Protein AF-A0A1H2S5V6-F1 (afdb_monomer)

Foldseek 3Di:
DLVQLLVCLVVLPLPSLLVVLVPDDPVRLVVVLVVLLVDAPVRSDPQDPDPDPQDPRSVLSSLSSNLSSDQAPVSSVSSCVVRVAPVVDPRGSVLVCLEPRNVVSLVVQCPDPSNVNVLVCVAVCCVVQVLSGALVNVVVCCVVVSYPDDLQSNQCRCPVPDVVPHDLVVVVVVCVVPVCCCVRHLVCNVVHPPDVPVPPVSSVVVVVVSVVVVD

Organism: NCBI:txid45242

Structure (mmCIF, N/CA/C/O backbone):
data_AF-A0A1H2S5V6-F1
#
_entry.id   AF-A0A1H2S5V6-F1
#
loop_
_atom_site.group_PDB
_atom_site.id
_atom_site.type_symbol
_atom_site.label_atom_id
_atom_site.label_alt_id
_atom_site.label_comp_id
_atom_site.label_asym_id
_atom_site.label_entity_id
_atom_site.label_seq_id
_atom_site.pdbx_PDB_ins_code
_atom_site.Cartn_x
_atom_site.Cartn_y
_atom_site.Cartn_z
_atom_site.occupancy
_atom_site.B_iso_or_equiv
_atom_site.auth_seq_id
_atom_site.auth_comp_id
_atom_site.auth_asym_id
_atom_site.auth_atom_id
_atom_site.pdbx_PDB_model_num
ATOM 1 N N . MET A 1 1 ? -13.817 -5.543 20.990 1.00 81.50 1 MET A N 1
ATOM 2 C CA . MET A 1 1 ? -13.370 -4.922 19.722 1.00 81.50 1 MET A CA 1
ATOM 3 C C . MET A 1 1 ? -12.116 -4.073 19.886 1.00 81.50 1 MET A C 1
ATOM 5 O O . MET A 1 1 ? -11.103 -4.465 19.331 1.00 81.50 1 MET A O 1
ATOM 9 N N . LYS A 1 2 ? -12.118 -3.001 20.697 1.00 84.31 2 LYS A N 1
ATOM 10 C CA . LYS A 1 2 ? -10.919 -2.163 20.933 1.00 84.31 2 LYS A CA 1
ATOM 11 C C . LYS A 1 2 ? -9.668 -2.962 21.337 1.00 84.31 2 LYS A C 1
ATOM 13 O O . LYS A 1 2 ? -8.643 -2.846 20.684 1.00 84.31 2 LYS A O 1
ATOM 18 N N . GLU A 1 3 ? -9.766 -3.803 22.368 1.00 87.31 3 GLU A N 1
ATOM 19 C CA . GLU A 1 3 ? -8.622 -4.604 22.846 1.00 87.31 3 GLU A CA 1
ATOM 20 C C . GLU A 1 3 ? -8.133 -5.629 21.810 1.00 87.31 3 GLU A C 1
ATOM 22 O O . GLU A 1 3 ? -6.934 -5.852 21.690 1.00 87.31 3 GLU A O 1
ATOM 27 N N . LEU A 1 4 ? -9.044 -6.204 21.013 1.00 91.12 4 LEU A N 1
ATOM 28 C CA . LEU A 1 4 ? -8.684 -7.126 19.927 1.00 91.12 4 LEU A CA 1
ATOM 29 C C . LEU A 1 4 ? -7.895 -6.397 18.836 1.00 91.12 4 LEU A C 1
ATOM 31 O O . LEU A 1 4 ? -6.836 -6.865 18.433 1.00 91.12 4 LEU A O 1
ATOM 35 N N . LEU A 1 5 ? -8.365 -5.214 18.424 1.00 91.88 5 LEU A N 1
ATOM 36 C CA . LEU A 1 5 ? -7.670 -4.394 17.435 1.00 91.88 5 LEU A CA 1
ATOM 37 C C . LEU A 1 5 ? -6.286 -3.958 17.939 1.00 91.88 5 LEU A C 1
ATOM 39 O O . LEU A 1 5 ? -5.307 -4.078 17.211 1.00 91.88 5 LEU A O 1
ATOM 43 N N . LEU A 1 6 ? -6.179 -3.508 19.195 1.00 88.62 6 LEU A N 1
ATOM 44 C CA . LEU A 1 6 ? -4.891 -3.136 19.795 1.00 88.62 6 LEU A CA 1
ATOM 45 C C . LEU A 1 6 ? -3.940 -4.333 19.914 1.00 88.62 6 LEU A C 1
ATOM 47 O O . LEU A 1 6 ? -2.734 -4.172 19.745 1.00 88.62 6 LEU A O 1
ATOM 51 N N . SER A 1 7 ? -4.463 -5.532 20.179 1.00 89.88 7 SER A N 1
ATOM 52 C CA . SER A 1 7 ? -3.667 -6.762 20.182 1.00 89.88 7 SER A CA 1
ATOM 53 C C . SER A 1 7 ? -3.132 -7.095 18.788 1.00 89.88 7 SER A C 1
ATOM 55 O O . SER A 1 7 ? -1.950 -7.403 18.658 1.00 89.88 7 SER A O 1
ATOM 57 N N . ALA A 1 8 ? -3.966 -6.992 17.749 1.00 91.88 8 ALA A N 1
ATOM 58 C CA . ALA A 1 8 ? -3.551 -7.214 16.363 1.00 91.88 8 ALA A CA 1
ATOM 59 C C . ALA A 1 8 ? -2.500 -6.186 15.906 1.00 91.88 8 ALA A C 1
ATOM 61 O O . ALA A 1 8 ? -1.509 -6.549 15.276 1.00 91.88 8 ALA A O 1
ATOM 62 N N . ILE A 1 9 ? -2.658 -4.917 16.308 1.00 88.75 9 ILE A N 1
ATOM 63 C CA . ILE A 1 9 ? -1.665 -3.857 16.075 1.00 88.75 9 ILE A CA 1
ATOM 64 C C . ILE A 1 9 ? -0.326 -4.206 16.725 1.00 88.75 9 ILE A C 1
ATOM 66 O O . ILE A 1 9 ? 0.694 -4.134 16.053 1.00 88.75 9 ILE A O 1
ATOM 70 N N . LYS A 1 10 ? -0.309 -4.634 17.993 1.00 85.12 10 LYS A N 1
ATOM 71 C CA . LYS A 1 10 ? 0.929 -5.029 18.695 1.00 85.12 10 LYS A CA 1
ATOM 72 C C . LYS A 1 10 ? 1.619 -6.239 18.066 1.00 85.12 10 LYS A C 1
ATOM 74 O O . LYS A 1 10 ? 2.834 -6.361 18.160 1.00 85.12 10 LYS A O 1
ATOM 79 N N . ALA A 1 11 ? 0.845 -7.134 17.459 1.00 88.56 11 ALA A N 1
ATOM 80 C CA . ALA A 1 11 ? 1.360 -8.296 16.744 1.00 88.56 11 ALA A CA 1
ATOM 81 C C . ALA A 1 11 ? 1.813 -7.974 15.306 1.00 88.56 11 ALA A C 1
ATOM 83 O O . ALA A 1 11 ? 2.295 -8.871 14.620 1.00 88.56 11 ALA A O 1
ATOM 84 N N . HIS A 1 12 ? 1.642 -6.726 14.845 1.00 88.75 12 HIS A N 1
ATOM 85 C CA . HIS A 1 12 ? 1.837 -6.310 13.449 1.00 88.75 12 HIS A CA 1
ATOM 86 C C . HIS A 1 12 ? 1.042 -7.169 12.448 1.00 88.75 12 HIS A C 1
ATOM 88 O O . HIS A 1 12 ? 1.452 -7.349 11.302 1.00 88.75 12 HIS A O 1
ATOM 94 N N . ASP A 1 13 ? -0.117 -7.689 12.865 1.00 92.50 13 ASP A N 1
ATOM 95 C CA . ASP A 1 13 ? -0.951 -8.561 12.037 1.00 92.50 13 ASP A CA 1
ATOM 96 C C . ASP A 1 13 ? -1.916 -7.733 11.179 1.00 92.50 13 ASP A C 1
ATOM 98 O O . ASP A 1 13 ? -3.069 -7.474 11.534 1.00 92.50 13 ASP A O 1
ATOM 102 N N . PHE A 1 14 ? -1.432 -7.301 10.015 1.00 92.81 14 PHE A N 1
ATOM 103 C CA . PHE A 1 14 ? -2.211 -6.521 9.051 1.00 92.81 14 PHE A CA 1
ATOM 104 C C . PHE A 1 14 ? -3.478 -7.236 8.566 1.00 92.81 14 PHE A C 1
ATOM 106 O O . PHE A 1 14 ? -4.455 -6.575 8.197 1.00 92.81 14 PHE A O 1
ATOM 113 N N . ASN A 1 15 ? -3.479 -8.570 8.543 1.00 95.25 15 ASN A N 1
ATOM 114 C CA . ASN A 1 15 ? -4.628 -9.336 8.088 1.00 95.25 15 ASN A CA 1
ATOM 115 C C . ASN A 1 15 ? -5.726 -9.388 9.150 1.00 95.25 15 ASN A C 1
ATOM 117 O O . ASN A 1 15 ? -6.896 -9.152 8.836 1.00 95.25 15 ASN A O 1
ATOM 121 N N . GLU A 1 16 ? -5.348 -9.628 10.401 1.00 96.69 16 GLU A N 1
ATOM 122 C CA . GLU A 1 16 ? -6.266 -9.576 11.535 1.00 96.69 16 GLU A CA 1
ATOM 123 C C . GLU A 1 16 ? -6.816 -8.155 11.725 1.00 96.69 16 GLU A C 1
ATOM 125 O O . GLU A 1 16 ? -8.022 -7.980 11.889 1.00 96.69 16 GLU A O 1
ATOM 130 N N . ILE A 1 17 ? -5.977 -7.118 11.577 1.00 96.38 17 ILE A N 1
ATOM 131 C CA . ILE A 1 17 ? -6.422 -5.713 11.597 1.00 96.3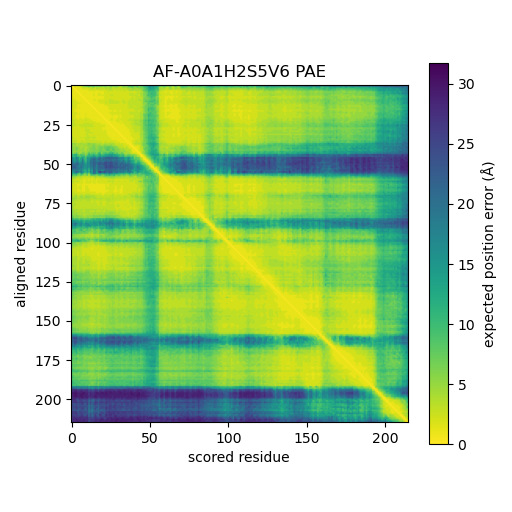8 17 ILE A CA 1
ATOM 132 C C . ILE A 1 17 ? -7.521 -5.467 10.555 1.00 96.38 17 ILE A C 1
ATOM 134 O O . ILE A 1 17 ? -8.578 -4.935 10.903 1.00 96.38 17 ILE A O 1
ATOM 138 N N . ARG A 1 18 ? -7.311 -5.866 9.289 1.00 96.06 18 ARG A N 1
ATOM 139 C CA . ARG A 1 18 ? -8.341 -5.726 8.241 1.00 96.06 18 ARG A CA 1
ATOM 140 C C . ARG A 1 18 ? -9.612 -6.470 8.615 1.00 96.06 18 ARG A C 1
ATOM 142 O O . ARG A 1 18 ? -10.692 -5.895 8.537 1.00 96.06 18 ARG A O 1
ATOM 149 N N . THR A 1 19 ? -9.477 -7.726 9.030 1.00 96.44 19 THR A N 1
ATOM 150 C CA . THR A 1 19 ? -10.608 -8.600 9.366 1.00 96.44 19 THR A CA 1
ATOM 151 C C . THR A 1 19 ? -11.463 -7.984 10.468 1.00 96.44 19 THR A C 1
ATOM 153 O O . THR A 1 19 ? -12.680 -7.869 10.313 1.00 96.44 19 THR A O 1
ATOM 156 N N . ILE A 1 20 ? -10.825 -7.498 11.537 1.00 96.88 20 ILE A N 1
ATOM 157 C CA . ILE A 1 20 ? -11.500 -6.802 12.630 1.00 96.88 20 ILE A CA 1
ATOM 158 C C . ILE A 1 20 ? -12.199 -5.548 12.106 1.00 96.88 20 ILE A C 1
ATOM 160 O O . ILE A 1 20 ? -13.401 -5.410 12.313 1.00 96.88 20 ILE A O 1
ATOM 164 N N . CYS A 1 21 ? -11.486 -4.648 11.420 1.00 96.75 21 CYS A N 1
ATOM 165 C CA . CYS A 1 21 ? -12.037 -3.365 10.969 1.00 96.75 21 CYS A CA 1
ATOM 166 C C . CYS A 1 21 ? -13.184 -3.520 9.958 1.00 96.75 21 CYS A C 1
ATOM 168 O O . CYS A 1 21 ? -14.141 -2.743 9.976 1.00 96.75 21 CYS A O 1
ATOM 170 N N . PHE A 1 22 ? -13.110 -4.516 9.075 1.00 95.56 22 PHE A N 1
ATOM 171 C CA . PHE A 1 22 ? -14.128 -4.769 8.054 1.00 95.56 22 PHE A CA 1
ATOM 172 C C . PHE A 1 22 ? -15.387 -5.421 8.628 1.00 95.56 22 PHE A C 1
ATOM 174 O O . PHE A 1 22 ? -16.458 -5.238 8.057 1.00 95.56 22 PHE A O 1
ATOM 181 N N . GLY A 1 23 ? -15.270 -6.131 9.754 1.00 95.06 23 GLY A N 1
ATOM 182 C CA . GLY A 1 23 ? -16.395 -6.745 10.461 1.00 95.06 23 GLY A CA 1
ATOM 183 C C . GLY A 1 23 ? -17.151 -5.814 11.414 1.00 95.06 23 GLY A C 1
ATOM 184 O O . GLY A 1 23 ? -18.132 -6.247 12.014 1.00 95.06 23 GLY A O 1
ATOM 185 N N . LEU A 1 24 ? -16.712 -4.564 11.587 1.00 95.56 24 LEU A N 1
ATOM 186 C CA . LEU A 1 24 ? -17.364 -3.610 12.489 1.00 95.56 24 LEU A CA 1
ATOM 187 C C . LEU A 1 24 ? -18.690 -3.104 11.922 1.00 95.56 24 LEU A C 1
ATOM 189 O O . LEU A 1 24 ? -18.779 -2.743 10.746 1.00 95.56 24 LEU A O 1
ATOM 193 N N . SER A 1 25 ? -19.679 -2.948 12.800 1.00 95.19 25 SER A N 1
ATOM 194 C CA . SER A 1 25 ? -20.831 -2.086 12.522 1.00 95.19 25 SER A CA 1
ATOM 195 C C . SER A 1 25 ? -20.409 -0.614 12.396 1.00 95.19 25 SER A C 1
ATOM 197 O O . SER A 1 25 ? -19.349 -0.207 12.882 1.00 95.19 25 SER A O 1
ATOM 199 N N . GLU A 1 26 ? -21.252 0.219 11.781 1.00 93.50 26 GLU A N 1
ATOM 200 C CA . GLU A 1 26 ? -20.996 1.665 11.673 1.00 93.50 26 GLU A CA 1
ATOM 201 C C . GLU A 1 26 ? -20.816 2.330 13.046 1.00 93.50 26 GLU A C 1
ATOM 203 O O . GLU A 1 26 ? -19.919 3.155 13.225 1.00 93.50 26 GLU A O 1
ATOM 208 N N . GLU A 1 27 ? -21.612 1.931 14.044 1.00 94.94 27 GLU A N 1
ATOM 209 C CA . GLU A 1 27 ? -21.522 2.471 15.404 1.00 94.94 27 GLU A CA 1
ATOM 210 C C . GLU A 1 27 ? -20.184 2.113 16.071 1.00 94.94 27 GLU A C 1
ATOM 212 O O . GLU A 1 27 ? -19.533 2.965 16.681 1.00 94.94 27 GLU A O 1
ATOM 217 N N . GLU A 1 28 ? -19.738 0.860 15.946 1.00 95.50 28 GLU A N 1
ATOM 218 C CA . GLU A 1 28 ? -18.447 0.423 16.485 1.00 95.50 28 GLU A CA 1
ATOM 219 C C . GLU A 1 28 ? -17.276 1.097 15.772 1.00 95.50 28 GLU A C 1
ATOM 221 O O . GLU A 1 28 ? -16.322 1.527 16.428 1.00 95.50 28 GLU A O 1
ATOM 226 N N . ARG A 1 29 ? -17.363 1.230 14.444 1.00 95.06 29 ARG A N 1
ATOM 227 C CA . ARG A 1 29 ? -16.377 1.939 13.628 1.00 95.06 29 ARG A CA 1
ATOM 228 C C . ARG A 1 29 ? -16.258 3.391 14.068 1.00 95.06 29 ARG A C 1
ATOM 230 O O . ARG A 1 29 ? -15.144 3.848 14.305 1.00 95.06 29 ARG A O 1
ATOM 237 N N . LEU A 1 30 ? -17.374 4.099 14.247 1.00 93.75 30 LEU A N 1
ATOM 238 C CA . LEU A 1 30 ? -17.364 5.491 14.693 1.00 93.75 30 LEU A CA 1
ATOM 239 C C . LEU A 1 30 ? -16.753 5.634 16.093 1.00 93.75 30 LEU A C 1
ATOM 241 O O . LEU A 1 30 ? -15.893 6.489 16.299 1.00 93.75 30 LEU A O 1
ATOM 245 N N . LYS A 1 31 ? -17.128 4.763 17.040 1.00 93.75 31 LYS A N 1
ATOM 246 C CA . LYS A 1 31 ? -16.537 4.747 18.391 1.00 93.75 31 LYS A CA 1
ATOM 247 C C . LYS A 1 31 ? -15.023 4.540 18.350 1.00 93.75 31 LYS A C 1
ATOM 249 O O . LYS A 1 31 ? -14.297 5.208 19.085 1.00 93.75 31 LYS A O 1
ATOM 254 N N . LEU A 1 32 ? -14.538 3.637 17.496 1.00 93.50 32 LEU A N 1
ATOM 255 C CA . LEU A 1 32 ? -13.104 3.404 17.331 1.00 93.50 32 LEU A CA 1
ATOM 256 C C . LEU A 1 32 ? -12.406 4.571 16.627 1.00 93.50 32 LEU A C 1
ATOM 258 O O . LEU A 1 32 ? -11.351 4.983 17.099 1.00 93.50 32 LEU A O 1
ATOM 262 N N . LYS A 1 33 ? -12.995 5.163 15.580 1.00 92.62 33 LYS A N 1
ATOM 263 C CA . LYS A 1 33 ? -12.455 6.371 14.929 1.00 92.62 33 LYS A CA 1
ATOM 264 C C . LYS A 1 33 ? -12.263 7.495 15.947 1.00 92.62 33 LYS A C 1
ATOM 266 O O . LYS A 1 33 ? -11.164 8.027 16.048 1.00 92.62 33 LYS A O 1
ATOM 271 N N . VAL A 1 34 ? -13.286 7.792 16.753 1.00 91.06 34 VAL A N 1
ATOM 272 C CA . VAL A 1 34 ? -13.205 8.804 17.823 1.00 91.06 34 VAL A CA 1
ATOM 273 C C . VAL A 1 34 ? -12.109 8.451 18.828 1.00 91.06 34 VAL A C 1
ATOM 275 O O . VAL A 1 34 ? -11.267 9.289 19.126 1.00 91.06 34 VAL A O 1
ATOM 278 N N . PHE A 1 35 ? -12.040 7.199 19.290 1.00 89.50 35 PHE A N 1
ATOM 279 C CA . PHE A 1 35 ? -10.982 6.762 20.205 1.00 89.50 35 PHE A CA 1
ATOM 280 C C . PHE A 1 35 ? -9.569 6.994 19.640 1.00 89.50 35 PHE A C 1
ATOM 282 O O . PHE A 1 35 ? -8.716 7.531 20.351 1.00 89.50 35 PHE A O 1
ATOM 289 N N . PHE A 1 36 ? -9.328 6.622 18.378 1.00 87.25 36 PHE A N 1
ATOM 290 C CA . PHE A 1 36 ? -8.042 6.826 17.704 1.00 87.25 36 PHE A CA 1
ATOM 291 C C . PHE A 1 36 ? -7.721 8.308 17.495 1.00 87.25 36 PHE A C 1
ATOM 293 O O . PHE A 1 36 ? -6.565 8.716 17.597 1.00 87.25 36 PHE A O 1
ATOM 300 N N . LEU A 1 37 ? -8.743 9.110 17.195 1.00 86.00 37 LEU A N 1
ATOM 301 C CA . LEU A 1 37 ? -8.597 10.541 16.987 1.00 86.00 37 LEU A CA 1
ATOM 302 C C . LEU A 1 37 ? -8.382 11.301 18.286 1.00 86.00 37 LEU A C 1
ATOM 304 O O . LEU A 1 37 ? -7.649 12.278 18.247 1.00 86.00 37 LEU A O 1
ATOM 308 N N . ASP A 1 38 ? -8.945 10.875 19.418 1.00 86.44 38 ASP A N 1
ATOM 309 C CA . ASP A 1 38 ? -8.841 11.574 20.704 1.00 86.44 38 ASP A CA 1
ATOM 310 C C . ASP A 1 38 ? -7.620 11.147 21.520 1.00 86.44 38 ASP A C 1
ATOM 312 O O . ASP A 1 38 ? -6.973 11.993 22.147 1.00 86.44 38 ASP A O 1
ATOM 316 N N . THR A 1 39 ? -7.242 9.872 21.447 1.00 82.06 39 THR A N 1
ATOM 317 C CA . THR A 1 39 ? -6.145 9.306 22.240 1.00 82.06 39 THR A CA 1
ATOM 318 C C . THR A 1 39 ? -4.809 9.485 21.507 1.00 82.06 39 THR A C 1
ATOM 320 O O . THR A 1 39 ? -4.701 9.108 20.346 1.00 82.06 39 THR A O 1
ATOM 323 N N . PRO A 1 40 ? -3.756 10.051 22.120 1.00 77.44 40 PRO A N 1
ATOM 324 C CA . PRO A 1 40 ? -2.415 10.037 21.535 1.00 77.44 40 PRO A CA 1
ATOM 325 C C . PRO A 1 40 ? -1.894 8.604 21.376 1.00 77.44 40 PRO A C 1
ATOM 327 O O . PRO A 1 40 ? -2.096 7.783 22.270 1.00 77.44 40 PRO A O 1
ATOM 330 N N . ILE A 1 41 ? -1.149 8.308 20.303 1.00 75.81 41 ILE A N 1
ATOM 331 C CA . ILE A 1 41 ? -0.582 6.957 20.083 1.00 75.81 41 ILE A CA 1
ATOM 332 C C . ILE A 1 41 ? 0.209 6.452 21.294 1.00 75.81 41 ILE A C 1
ATOM 334 O O . ILE A 1 41 ? 0.085 5.289 21.669 1.00 75.81 41 ILE A O 1
ATOM 338 N N . THR A 1 42 ? 0.973 7.334 21.940 1.00 71.50 42 THR A N 1
ATOM 339 C CA . THR A 1 42 ? 1.785 7.009 23.123 1.00 71.50 42 THR A CA 1
ATOM 340 C C . THR A 1 42 ? 0.970 6.518 24.320 1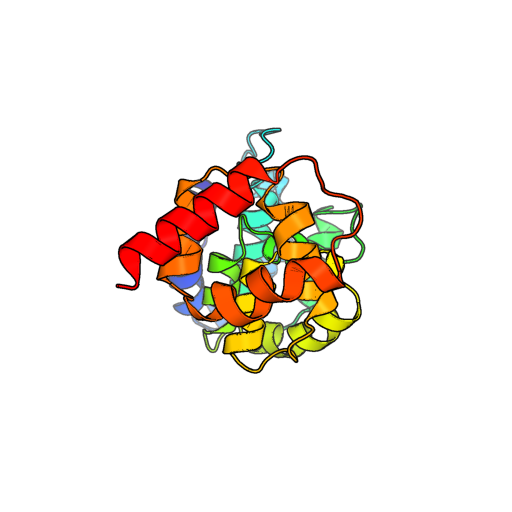.00 71.50 42 THR A C 1
ATOM 342 O O . THR A 1 42 ? 1.541 5.949 25.241 1.00 71.50 42 THR A O 1
ATOM 345 N N . GLN A 1 43 ? -0.346 6.747 24.330 1.00 74.19 43 GLN A N 1
ATOM 346 C CA . GLN A 1 43 ? -1.269 6.283 25.368 1.00 74.19 43 GLN A CA 1
ATOM 347 C C . GLN A 1 43 ? -2.069 5.046 24.942 1.00 74.19 43 GLN A C 1
ATOM 349 O O . GLN A 1 43 ? -2.721 4.425 25.778 1.00 74.19 43 GLN A O 1
ATOM 354 N N . MET A 1 44 ? -2.047 4.680 23.656 1.00 71.81 44 MET A N 1
ATOM 355 C CA . MET A 1 44 ? -2.761 3.501 23.159 1.00 71.81 44 MET A CA 1
ATOM 356 C C . MET A 1 44 ? -1.997 2.202 23.455 1.00 71.81 44 MET A C 1
ATOM 358 O O . MET A 1 44 ? -2.625 1.155 23.617 1.00 71.81 44 MET A O 1
ATOM 362 N N . TYR A 1 45 ? -0.660 2.257 23.525 1.00 68.12 45 TYR A N 1
ATOM 363 C CA . TYR A 1 45 ? 0.212 1.164 23.971 1.00 68.12 45 TYR A CA 1
ATOM 364 C C . TYR A 1 45 ? 1.656 1.635 24.201 1.00 68.12 45 TYR A C 1
ATOM 366 O O . TYR A 1 45 ? 2.090 2.638 23.634 1.00 68.12 45 TYR A O 1
ATOM 374 N N . ASP A 1 46 ? 2.407 0.876 25.006 1.00 62.12 46 ASP A N 1
ATOM 375 C CA . ASP A 1 46 ? 3.851 1.055 25.164 1.00 62.12 46 ASP A CA 1
ATOM 376 C C . ASP A 1 46 ? 4.554 0.726 23.843 1.00 62.12 46 ASP A C 1
ATOM 378 O O . ASP A 1 46 ? 4.671 -0.440 23.472 1.00 62.12 46 ASP A O 1
ATOM 382 N N . LEU A 1 47 ? 4.997 1.760 23.128 1.00 56.50 47 LEU A N 1
ATOM 383 C CA . LEU A 1 47 ? 5.773 1.639 21.894 1.00 56.50 47 LEU A CA 1
ATOM 384 C C . LEU A 1 47 ? 7.215 1.215 22.226 1.00 56.50 47 LEU A C 1
ATOM 386 O O . LEU A 1 47 ? 7.980 2.049 22.736 1.00 56.50 47 LEU A O 1
ATOM 390 N N . PRO A 1 48 ? 7.667 -0.017 21.938 1.00 50.22 48 PRO A N 1
ATOM 391 C CA . PRO A 1 48 ? 9.095 -0.276 21.858 1.00 50.22 48 PRO A CA 1
ATOM 392 C C . PRO A 1 48 ? 9.708 0.635 20.784 1.00 50.22 48 PRO A C 1
ATOM 394 O O . PRO A 1 48 ? 9.348 0.591 19.611 1.00 50.22 48 PRO A O 1
ATOM 397 N N . LYS A 1 49 ? 10.679 1.473 21.167 1.00 48.91 49 LYS A N 1
ATOM 398 C CA . LYS A 1 49 ? 11.472 2.254 20.206 1.00 48.91 49 LYS A CA 1
ATOM 399 C C . LYS A 1 49 ? 12.345 1.306 19.377 1.00 48.91 49 LYS A C 1
ATOM 401 O O . LYS A 1 49 ? 13.506 1.090 19.708 1.00 48.91 49 LYS A O 1
ATOM 406 N N . SER A 1 50 ? 11.804 0.756 18.298 1.00 47.12 50 SER A N 1
ATOM 407 C CA . SER A 1 50 ? 12.578 0.063 17.271 1.00 47.12 50 SER A CA 1
ATOM 408 C C . SER A 1 50 ? 13.169 1.090 16.306 1.00 47.12 50 SER A C 1
ATOM 410 O O . SER A 1 50 ? 12.449 1.888 15.714 1.00 47.12 50 SER A O 1
ATOM 412 N N . TRP A 1 51 ? 14.496 1.105 16.161 1.00 39.56 51 TRP A N 1
ATOM 413 C CA . TRP A 1 51 ? 15.201 1.958 15.188 1.00 39.56 51 TRP A CA 1
ATOM 414 C C . TRP A 1 51 ? 15.577 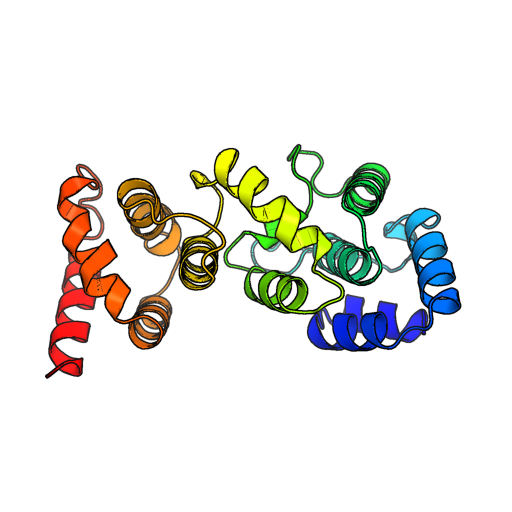1.147 13.936 1.00 39.56 51 TRP A C 1
ATOM 416 O O . TRP A 1 51 ? 16.335 1.611 13.083 1.00 39.56 51 TRP A O 1
ATOM 426 N N . ALA A 1 52 ? 15.102 -0.100 13.851 1.00 42.91 52 ALA A N 1
ATOM 427 C CA . ALA A 1 52 ? 15.455 -1.031 12.797 1.00 42.91 52 ALA A CA 1
ATOM 428 C C . ALA A 1 52 ? 14.704 -0.678 11.509 1.00 42.91 52 ALA A C 1
ATOM 430 O O . ALA A 1 52 ? 13.479 -0.648 11.467 1.00 42.91 52 ALA A O 1
ATOM 431 N N . LYS A 1 53 ? 15.468 -0.458 10.436 1.00 42.09 53 LYS A N 1
ATOM 432 C CA . LYS A 1 53 ? 15.013 0.047 9.130 1.00 42.09 53 LYS A CA 1
ATOM 433 C C . LYS A 1 53 ? 13.962 -0.833 8.418 1.00 42.09 53 LYS A C 1
ATOM 435 O O . LYS A 1 53 ? 13.353 -0.365 7.467 1.00 42.09 53 LYS A O 1
ATOM 440 N N . ASN A 1 54 ? 13.757 -2.073 8.882 1.00 45.12 54 ASN A N 1
ATOM 441 C CA . ASN A 1 54 ? 12.909 -3.100 8.259 1.00 45.12 54 ASN A CA 1
ATOM 442 C C . ASN A 1 54 ? 11.860 -3.706 9.215 1.00 45.12 54 ASN A C 1
ATOM 444 O O . ASN A 1 54 ? 11.273 -4.735 8.898 1.00 45.12 54 ASN A O 1
ATOM 448 N N . VAL A 1 55 ? 11.650 -3.116 10.393 1.00 44.53 55 VAL A N 1
ATOM 449 C CA . VAL A 1 55 ? 10.557 -3.502 11.300 1.00 44.53 55 VAL A CA 1
ATOM 450 C C . VAL A 1 55 ? 9.452 -2.464 11.122 1.00 44.53 55 VAL A C 1
ATOM 452 O O . VAL A 1 55 ? 9.793 -1.276 11.078 1.00 44.53 55 VAL A O 1
ATOM 455 N N . PRO A 1 56 ? 8.165 -2.855 11.009 1.00 53.22 56 PRO A N 1
ATOM 456 C CA . PRO A 1 56 ? 7.072 -1.897 11.038 1.00 53.22 56 PRO A CA 1
ATOM 457 C C . PRO A 1 56 ? 7.270 -0.989 12.236 1.00 53.22 56 PRO A C 1
ATOM 459 O O . PRO A 1 56 ? 7.297 -1.438 13.381 1.00 53.22 56 PRO A O 1
ATOM 462 N N . ASN A 1 57 ? 7.491 0.296 11.966 1.00 69.88 57 ASN A N 1
ATOM 463 C CA . ASN A 1 57 ? 7.426 1.260 13.036 1.00 69.88 57 ASN A CA 1
ATOM 464 C C . ASN A 1 57 ? 5.979 1.193 13.511 1.00 69.88 57 ASN A C 1
ATOM 466 O O . ASN A 1 57 ? 5.062 1.297 12.705 1.00 69.88 57 ASN A O 1
ATOM 470 N N . ASP A 1 58 ? 5.775 0.954 14.788 1.00 73.75 58 ASP A N 1
ATOM 471 C CA . ASP A 1 58 ? 4.477 0.798 15.432 1.00 73.75 58 ASP A CA 1
ATOM 472 C C . ASP A 1 58 ? 3.436 1.863 14.989 1.00 73.75 58 ASP A C 1
ATOM 474 O O . ASP A 1 58 ? 2.245 1.595 14.801 1.00 73.75 58 ASP A O 1
ATOM 478 N N . HIS A 1 59 ? 3.911 3.073 14.680 1.00 76.50 59 HIS A N 1
ATOM 479 C CA . HIS A 1 59 ? 3.136 4.161 14.077 1.00 76.50 59 HIS A CA 1
ATOM 480 C C . HIS A 1 59 ? 2.555 3.857 12.678 1.00 76.50 59 HIS A C 1
ATOM 482 O O . HIS A 1 59 ? 1.452 4.303 12.375 1.00 76.50 59 HIS A O 1
ATOM 488 N N . ILE A 1 60 ? 3.265 3.103 11.835 1.00 81.62 60 ILE A N 1
ATOM 489 C CA . ILE A 1 60 ? 2.839 2.674 10.492 1.00 81.62 60 ILE A CA 1
ATOM 490 C C . ILE A 1 60 ? 1.681 1.681 10.598 1.00 81.62 60 ILE A C 1
ATOM 492 O O . ILE A 1 60 ? 0.657 1.857 9.942 1.00 81.62 60 ILE A O 1
ATOM 496 N N . VAL A 1 61 ? 1.799 0.679 11.474 1.00 87.31 61 VAL A N 1
ATOM 497 C CA . VAL A 1 61 ? 0.737 -0.319 11.710 1.00 87.31 61 VAL A CA 1
ATOM 498 C C . VAL A 1 61 ? -0.512 0.341 12.293 1.00 87.31 61 VAL A C 1
ATOM 500 O O . VAL A 1 61 ? -1.638 0.042 11.900 1.00 87.31 61 VAL A O 1
ATOM 503 N N . MET A 1 62 ? -0.321 1.304 13.192 1.00 87.19 62 MET A N 1
ATOM 504 C CA . MET A 1 62 ? -1.403 2.123 13.735 1.00 87.19 62 MET A CA 1
ATOM 505 C C . MET A 1 62 ? -2.113 2.947 12.672 1.00 87.19 62 MET A C 1
ATOM 507 O O . MET A 1 62 ? -3.342 2.982 12.632 1.00 87.19 62 MET A O 1
ATOM 511 N N . ALA A 1 63 ? -1.351 3.609 11.806 1.00 88.75 63 ALA A N 1
ATOM 512 C CA . ALA A 1 63 ? -1.951 4.391 10.747 1.00 88.75 63 ALA A CA 1
ATOM 513 C C . ALA A 1 63 ? -2.658 3.496 9.724 1.00 88.75 63 ALA A C 1
ATOM 515 O O . ALA A 1 63 ? -3.724 3.865 9.252 1.00 88.75 63 ALA A O 1
ATOM 516 N N . TYR A 1 64 ? -2.156 2.286 9.469 1.00 91.88 64 TYR A N 1
ATOM 517 C CA . TYR A 1 64 ? -2.868 1.284 8.679 1.00 91.88 64 TYR A CA 1
ATOM 518 C C . TYR A 1 64 ? -4.196 0.855 9.302 1.00 91.88 64 TYR A C 1
ATOM 520 O O . TYR A 1 64 ? -5.213 0.774 8.613 1.00 91.88 64 TYR A O 1
ATOM 528 N N . ALA A 1 65 ? -4.215 0.601 10.613 1.00 93.19 65 ALA A N 1
ATOM 529 C CA . ALA A 1 65 ? -5.456 0.308 11.319 1.00 93.19 65 ALA A CA 1
ATOM 530 C C . ALA A 1 65 ? -6.454 1.463 11.164 1.00 93.19 65 ALA A C 1
ATOM 532 O O . ALA A 1 65 ? -7.626 1.225 10.873 1.00 93.19 65 ALA A O 1
ATOM 533 N N . PHE A 1 66 ? -5.976 2.706 11.262 1.00 93.12 66 PHE A N 1
ATOM 534 C CA . PHE A 1 66 ? -6.801 3.884 11.023 1.00 93.12 66 PHE A CA 1
ATOM 535 C C . PHE A 1 66 ? -7.270 3.992 9.561 1.00 93.12 66 PHE A C 1
ATOM 537 O O . PHE A 1 66 ? -8.446 4.247 9.329 1.00 93.12 66 PHE A O 1
ATOM 544 N N . MET A 1 67 ? -6.423 3.679 8.575 1.00 93.31 67 MET A N 1
ATOM 545 C CA . MET A 1 67 ? -6.815 3.577 7.160 1.00 93.31 67 MET A CA 1
ATOM 546 C C . MET A 1 67 ? -7.918 2.529 6.936 1.00 93.31 67 MET A C 1
ATOM 548 O O . MET A 1 67 ? -8.803 2.735 6.113 1.00 93.31 67 MET A O 1
ATOM 552 N N . CYS A 1 68 ? -7.916 1.417 7.673 1.00 94.88 68 CYS A N 1
ATOM 553 C CA . CYS A 1 68 ? -8.979 0.410 7.579 1.00 94.88 68 CYS A CA 1
ATOM 554 C C . CYS A 1 68 ? -10.309 0.873 8.210 1.00 94.88 68 CYS A C 1
ATOM 556 O O . CYS A 1 68 ? -11.379 0.376 7.842 1.00 94.88 68 CYS A O 1
ATOM 558 N N . LEU A 1 69 ? -10.247 1.786 9.185 1.00 94.62 69 LEU A N 1
ATOM 559 C CA . LEU A 1 69 ? -11.415 2.374 9.852 1.00 94.62 69 LEU A CA 1
ATOM 560 C C . LEU A 1 69 ? -12.003 3.547 9.061 1.00 94.62 69 LEU A C 1
ATOM 562 O O . LEU A 1 69 ? -13.224 3.721 9.054 1.00 94.62 69 LEU A O 1
ATOM 566 N N . SER A 1 70 ? -11.143 4.332 8.418 1.00 92.75 70 SER A N 1
ATOM 567 C CA . SER A 1 70 ? -11.502 5.492 7.612 1.00 92.75 70 SER A CA 1
ATOM 568 C C . SER A 1 70 ? -12.040 5.115 6.239 1.00 92.75 70 SER A C 1
ATOM 570 O O . SER A 1 70 ? -11.825 4.024 5.718 1.00 92.75 70 SER A O 1
ATOM 572 N N . ASP A 1 71 ? -12.742 6.078 5.671 1.00 90.75 71 ASP A N 1
ATOM 573 C CA . ASP A 1 71 ? -13.347 6.077 4.347 1.00 90.75 71 ASP A CA 1
ATOM 574 C C . ASP A 1 71 ? -12.984 7.349 3.563 1.00 90.75 71 ASP A C 1
ATOM 576 O O . ASP A 1 71 ? -13.458 7.531 2.446 1.00 90.75 71 ASP A O 1
ATOM 580 N N . GLN A 1 72 ? -12.158 8.231 4.141 1.00 88.81 72 GLN A N 1
ATOM 581 C CA . GLN A 1 72 ? -11.738 9.520 3.584 1.00 88.81 72 GLN A CA 1
ATOM 582 C C . GLN A 1 72 ? -10.258 9.792 3.901 1.00 88.81 72 GLN A C 1
ATOM 584 O O . GLN A 1 72 ? -9.762 9.465 4.987 1.00 88.81 72 GLN A O 1
ATOM 589 N N . ARG A 1 73 ? -9.534 10.433 2.975 1.00 84.75 73 ARG A N 1
ATOM 590 C CA . ARG A 1 73 ? -8.090 10.692 3.117 1.00 84.75 73 ARG A CA 1
ATOM 591 C C . ARG A 1 73 ? -7.786 11.754 4.173 1.00 84.75 73 ARG A C 1
ATOM 593 O O . ARG A 1 73 ? -6.788 11.654 4.888 1.00 84.75 73 ARG A O 1
ATOM 600 N N . GLU A 1 74 ? -8.654 12.746 4.302 1.00 86.69 74 GLU A N 1
ATOM 601 C CA . GLU A 1 74 ? -8.526 13.879 5.217 1.00 86.69 74 GLU A CA 1
ATOM 602 C C . GLU A 1 74 ? -8.445 13.429 6.674 1.00 86.69 74 GLU A C 1
ATOM 604 O O . GLU A 1 74 ? -7.682 14.001 7.458 1.00 86.69 74 GLU A O 1
ATOM 609 N N . GLU A 1 75 ? -9.192 12.383 7.029 1.00 89.69 75 GLU A N 1
ATOM 610 C CA . GLU A 1 75 ? -9.163 11.800 8.367 1.00 89.69 75 GLU A CA 1
ATOM 611 C C . GLU A 1 75 ? -7.793 11.208 8.673 1.00 89.69 75 GLU A C 1
ATOM 613 O O . GLU A 1 75 ? -7.237 11.459 9.744 1.00 89.69 75 GLU A O 1
ATOM 618 N N . ILE A 1 76 ? -7.217 10.469 7.720 1.00 88.44 76 ILE A N 1
ATOM 619 C CA . ILE A 1 76 ? -5.887 9.877 7.872 1.00 88.44 76 ILE A CA 1
ATOM 620 C C . ILE A 1 76 ? -4.850 10.985 8.038 1.00 88.44 76 ILE A C 1
ATOM 622 O O . ILE A 1 76 ? -4.051 10.944 8.968 1.00 88.44 76 ILE A O 1
ATOM 626 N N . LEU A 1 77 ? -4.898 12.016 7.190 1.00 84.88 77 LEU A N 1
ATOM 627 C CA . LEU A 1 77 ? -3.986 13.157 7.283 1.00 84.88 77 LEU A CA 1
ATOM 628 C C . LEU A 1 77 ? -4.118 13.886 8.627 1.00 84.88 77 LEU A C 1
ATOM 630 O O . LEU A 1 77 ? -3.129 14.364 9.185 1.00 84.88 77 LEU A O 1
ATOM 634 N N . HIS A 1 78 ? -5.336 14.000 9.161 1.00 86.81 78 HIS A N 1
ATOM 635 C CA . HIS A 1 78 ? -5.559 14.573 10.484 1.00 86.81 78 HIS A CA 1
ATOM 636 C C . HIS A 1 78 ? -4.940 13.701 11.586 1.00 86.81 78 HIS A C 1
ATOM 638 O O . HIS A 1 78 ? -4.209 14.224 12.43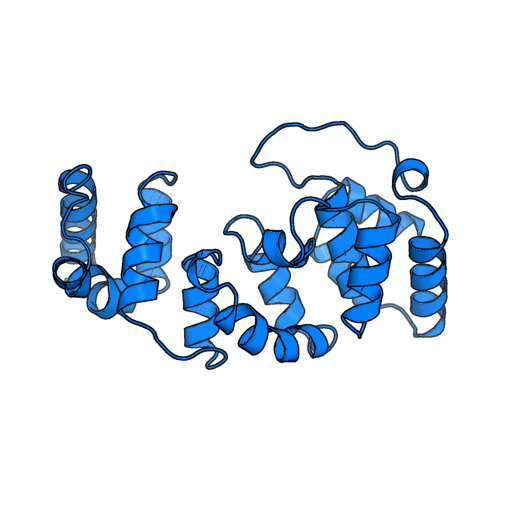1 1.00 86.81 78 HIS A O 1
ATOM 644 N N . PHE A 1 79 ? -5.175 12.388 11.548 1.00 86.56 79 PHE A N 1
ATOM 645 C CA . PHE A 1 79 ? -4.597 11.426 12.485 1.00 86.56 79 PHE A CA 1
ATOM 646 C C . PHE A 1 79 ? -3.060 11.442 12.461 1.00 86.56 79 PHE A C 1
ATOM 648 O O . PHE A 1 79 ? -2.426 11.516 13.517 1.00 86.56 79 PHE A O 1
ATOM 655 N N . GLU A 1 80 ? -2.458 11.434 11.270 1.00 83.88 80 GLU A N 1
ATOM 656 C CA . GLU A 1 80 ? -1.007 11.490 11.069 1.00 83.88 80 GLU A CA 1
ATOM 657 C C . GLU A 1 80 ? -0.405 12.772 11.660 1.00 83.88 80 GLU A C 1
ATOM 659 O O . GLU A 1 80 ? 0.546 12.704 12.442 1.00 83.88 80 GLU A O 1
ATOM 664 N N . ARG A 1 81 ? -0.990 13.941 11.346 1.00 82.56 81 ARG A N 1
ATOM 665 C CA . ARG A 1 81 ? -0.529 15.242 11.861 1.00 82.56 81 ARG A CA 1
ATOM 666 C C . ARG A 1 81 ? -0.625 15.326 13.378 1.00 82.56 81 ARG A C 1
ATOM 668 O O . ARG A 1 81 ? 0.335 15.752 14.016 1.00 82.56 81 ARG A O 1
ATOM 675 N N . LYS A 1 82 ? -1.758 14.913 13.960 1.00 83.00 82 LYS A N 1
ATOM 676 C CA . LYS A 1 82 ? -1.958 14.939 15.418 1.00 83.00 82 LYS A CA 1
ATOM 677 C C . LYS A 1 82 ? -0.902 14.103 16.141 1.00 83.00 82 LYS A C 1
ATOM 679 O O . LYS A 1 82 ? -0.429 14.495 17.204 1.00 83.00 82 LYS A O 1
ATOM 684 N N . ASN A 1 83 ? -0.534 12.965 15.561 1.00 78.56 83 ASN A N 1
ATOM 685 C CA . ASN A 1 83 ? 0.373 12.007 16.181 1.00 78.56 83 ASN A CA 1
ATOM 686 C C . ASN A 1 83 ? 1.826 12.133 15.709 1.00 78.56 83 ASN A C 1
ATOM 688 O O . ASN A 1 83 ? 2.650 11.290 16.060 1.00 78.56 83 ASN A O 1
ATOM 692 N N . ASN A 1 84 ? 2.149 13.188 14.951 1.00 76.50 84 ASN A N 1
ATOM 693 C CA . ASN A 1 84 ? 3.484 13.444 14.416 1.00 76.50 84 ASN A CA 1
ATOM 694 C C . ASN A 1 84 ? 4.063 12.217 13.680 1.00 76.50 84 ASN A C 1
ATOM 696 O O . ASN A 1 84 ? 5.238 11.879 13.834 1.00 76.50 84 ASN A O 1
ATOM 700 N N . ILE A 1 85 ? 3.214 11.525 12.914 1.00 75.44 85 ILE A N 1
ATOM 701 C CA . ILE A 1 85 ? 3.602 10.381 12.084 1.00 75.44 85 ILE A CA 1
ATOM 702 C C . ILE A 1 85 ? 4.166 10.933 10.780 1.00 75.44 85 ILE A C 1
ATOM 704 O O . ILE A 1 85 ? 3.515 11.725 10.104 1.00 75.44 85 ILE A O 1
ATOM 708 N N . CYS A 1 86 ? 5.385 10.520 10.437 1.00 67.06 86 CYS A N 1
ATOM 709 C CA . CYS A 1 86 ? 6.086 10.934 9.218 1.00 67.06 86 CYS A CA 1
ATOM 710 C C . CYS A 1 86 ? 6.127 12.462 8.993 1.00 67.06 86 CYS A C 1
ATOM 712 O O . CYS A 1 86 ? 5.863 12.925 7.886 1.00 67.06 86 CYS A O 1
ATOM 714 N N . PRO A 1 87 ? 6.531 13.271 9.994 1.00 56.16 87 PRO A N 1
ATOM 715 C CA . PRO A 1 87 ? 6.440 14.735 9.924 1.00 56.16 87 PRO A CA 1
ATOM 716 C C . PRO A 1 87 ? 7.369 15.356 8.875 1.00 56.16 87 PRO A C 1
ATOM 718 O O . PRO A 1 87 ? 7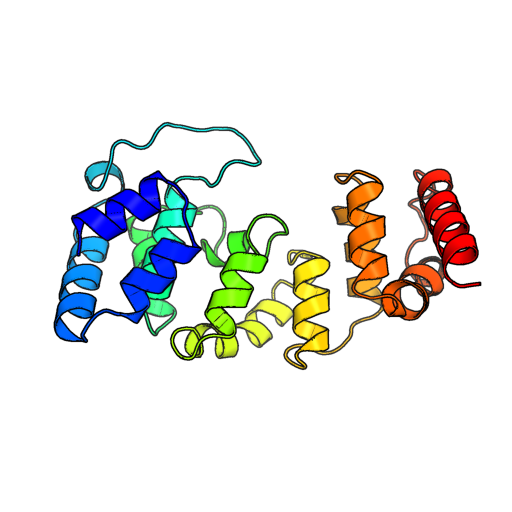.176 16.491 8.450 1.00 56.16 87 PRO A O 1
ATOM 721 N N . TRP A 1 88 ? 8.383 14.602 8.450 1.00 56.19 88 TRP A N 1
ATOM 722 C CA . TRP A 1 88 ? 9.356 14.992 7.431 1.00 56.19 88 TRP A CA 1
ATOM 723 C C . TRP A 1 88 ? 8.840 14.776 6.004 1.00 56.19 88 TRP A C 1
ATOM 725 O O . TRP A 1 88 ? 9.423 15.299 5.055 1.00 56.19 88 TRP A O 1
ATOM 735 N N . TYR A 1 89 ? 7.748 14.023 5.844 1.00 61.06 89 TYR A N 1
ATOM 736 C CA . TYR A 1 89 ? 7.112 13.766 4.562 1.00 61.06 89 TYR A CA 1
ATO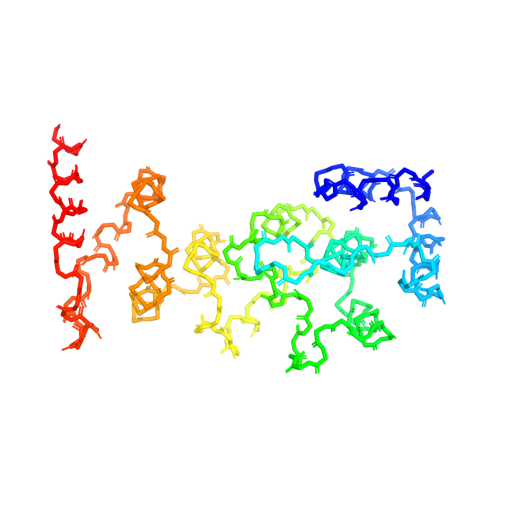M 737 C C . TYR A 1 89 ? 5.749 14.443 4.542 1.00 61.06 89 TYR A C 1
ATOM 739 O O . TYR A 1 89 ? 4.818 14.022 5.218 1.00 61.06 89 TYR A O 1
ATOM 747 N N . VAL A 1 90 ? 5.591 15.437 3.665 1.00 58.09 90 VAL A N 1
ATOM 748 C CA . VAL A 1 90 ? 4.303 16.115 3.399 1.00 58.09 90 VAL A CA 1
ATOM 749 C C . VAL A 1 90 ? 3.177 15.119 3.056 1.00 58.09 90 VAL A C 1
ATOM 751 O O . VAL A 1 90 ? 1.999 15.446 3.129 1.00 58.09 90 VAL A O 1
ATOM 754 N N . LYS A 1 91 ? 3.544 13.888 2.689 1.00 62.69 91 LYS A N 1
ATOM 755 C CA . LYS A 1 91 ? 2.685 12.862 2.100 1.00 62.69 91 LYS A CA 1
ATOM 756 C C . LYS A 1 91 ? 2.265 11.763 3.082 1.00 62.69 91 LYS A C 1
ATOM 758 O O . LYS A 1 91 ? 1.524 10.861 2.690 1.00 62.69 91 LYS A O 1
ATOM 763 N N . GLY A 1 92 ? 2.689 11.874 4.343 1.00 74.19 92 GLY A N 1
ATOM 764 C CA . GLY A 1 92 ? 2.195 11.039 5.432 1.00 74.19 92 GLY A CA 1
ATOM 765 C C . GLY A 1 92 ? 2.619 9.576 5.350 1.00 74.19 92 GLY A C 1
ATOM 766 O O . GLY A 1 92 ? 3.544 9.219 4.619 1.00 74.19 92 GLY A O 1
ATOM 767 N N . VAL A 1 93 ? 1.901 8.718 6.075 1.00 76.62 93 VAL A N 1
ATOM 768 C CA . VAL A 1 93 ? 2.196 7.282 6.187 1.00 76.62 93 VAL A CA 1
ATOM 769 C C . VAL A 1 93 ? 1.922 6.524 4.894 1.00 76.62 93 VAL A C 1
ATOM 771 O O . VAL A 1 93 ? 2.490 5.469 4.637 1.00 76.62 93 VAL A O 1
ATOM 774 N N . PHE A 1 94 ? 1.060 7.077 4.040 1.00 76.12 94 PHE A N 1
ATOM 775 C CA . PHE A 1 94 ? 0.697 6.450 2.776 1.00 76.12 94 PHE A CA 1
ATOM 776 C C . PHE A 1 94 ? 1.915 6.283 1.866 1.00 76.12 94 PHE A C 1
ATOM 778 O O . PHE A 1 94 ? 1.996 5.336 1.095 1.00 76.12 94 PHE A O 1
ATOM 785 N N . TYR A 1 95 ? 2.905 7.167 1.996 1.00 74.44 95 TYR A N 1
ATOM 786 C CA . TYR A 1 95 ? 4.184 7.014 1.321 1.00 74.44 95 TYR A CA 1
ATOM 787 C C . TYR A 1 95 ? 4.951 5.760 1.777 1.00 74.44 95 TYR A C 1
ATOM 789 O O . TYR A 1 95 ? 5.516 5.062 0.936 1.00 74.44 95 TYR A O 1
ATOM 797 N N . ASP A 1 96 ? 4.942 5.435 3.073 1.00 78.44 96 ASP A N 1
ATOM 798 C CA . ASP A 1 96 ? 5.585 4.218 3.592 1.00 78.44 96 ASP A CA 1
ATOM 799 C C . ASP A 1 96 ? 4.921 2.958 3.026 1.00 78.44 96 ASP A C 1
ATOM 801 O O . ASP A 1 96 ? 5.600 1.988 2.689 1.00 78.44 96 ASP A O 1
ATOM 805 N N . PHE A 1 97 ? 3.606 3.013 2.815 1.00 80.62 97 PHE A N 1
ATOM 806 C CA . PHE A 1 97 ? 2.821 1.964 2.164 1.00 80.62 97 PHE A CA 1
ATOM 807 C C . PHE A 1 97 ? 3.080 1.811 0.660 1.00 80.62 97 PHE A C 1
ATOM 809 O O . PHE A 1 97 ? 2.806 0.758 0.095 1.00 80.62 97 PHE A O 1
ATOM 816 N N . LEU A 1 98 ? 3.651 2.824 0.005 1.00 78.31 98 LEU A N 1
ATOM 817 C CA . LEU A 1 98 ? 4.103 2.741 -1.389 1.00 78.31 98 LEU A CA 1
ATOM 818 C C . LEU A 1 98 ? 5.536 2.194 -1.515 1.00 78.31 98 LEU A C 1
ATOM 820 O O . LEU A 1 98 ? 6.053 2.058 -2.629 1.00 78.31 98 LEU A O 1
ATOM 824 N N . SER A 1 99 ? 6.191 1.899 -0.388 1.00 75.56 99 SER A N 1
ATOM 825 C CA . SER A 1 99 ? 7.495 1.239 -0.348 1.00 75.56 99 SER A CA 1
ATOM 826 C C . SER A 1 99 ? 7.362 -0.280 -0.482 1.00 75.56 99 SER A C 1
ATOM 828 O O . SER A 1 99 ? 6.324 -0.862 -0.174 1.00 75.56 99 SER A O 1
ATOM 830 N N . THR A 1 100 ? 8.453 -0.955 -0.854 1.00 67.56 100 THR A N 1
ATOM 831 C CA . THR A 1 100 ? 8.466 -2.418 -1.003 1.00 67.56 100 THR A CA 1
ATOM 832 C C . THR A 1 100 ? 8.097 -3.163 0.288 1.00 67.56 100 THR A C 1
ATOM 834 O O . THR A 1 100 ? 7.683 -4.312 0.218 1.00 67.56 100 THR A O 1
ATOM 837 N N . ALA A 1 101 ? 8.272 -2.554 1.467 1.00 74.56 101 ALA A N 1
ATOM 838 C CA . ALA A 1 101 ? 8.043 -3.235 2.741 1.00 74.56 101 ALA A CA 1
ATOM 839 C C . ALA A 1 101 ? 6.556 -3.425 3.077 1.00 74.56 101 ALA A C 1
ATOM 841 O O . ALA A 1 101 ? 6.227 -4.386 3.759 1.00 74.56 101 ALA A O 1
ATOM 842 N N . PHE A 1 102 ? 5.690 -2.522 2.608 1.00 81.12 102 PHE A N 1
ATOM 843 C CA . PHE A 1 102 ? 4.281 -2.458 3.023 1.00 81.12 102 PHE A CA 1
ATOM 844 C C . PHE A 1 102 ? 3.293 -2.394 1.849 1.00 81.12 102 PHE A C 1
ATOM 846 O O . PHE A 1 102 ? 2.085 -2.232 2.046 1.00 81.12 102 PHE A O 1
ATOM 853 N N . TYR A 1 103 ? 3.788 -2.483 0.608 1.00 85.31 103 TYR A N 1
ATOM 854 C CA . TYR A 1 103 ? 2.918 -2.461 -0.565 1.00 85.31 103 TYR A CA 1
ATOM 855 C C . TYR A 1 103 ? 1.888 -3.604 -0.592 1.00 85.31 103 TYR A C 1
ATOM 857 O O . TYR A 1 103 ? 0.770 -3.325 -1.030 1.00 85.31 103 TYR A O 1
ATOM 865 N N . PRO A 1 104 ? 2.168 -4.849 -0.134 1.00 87.75 104 PRO A N 1
ATOM 866 C CA . PRO A 1 104 ? 1.159 -5.911 -0.152 1.00 87.75 104 PRO A CA 1
ATOM 867 C C . PRO A 1 104 ? -0.055 -5.581 0.726 1.00 87.75 104 PRO A C 1
ATOM 869 O O . PRO A 1 104 ? -1.193 -5.896 0.380 1.00 87.75 104 PRO A O 1
ATOM 872 N N . GLU A 1 105 ? 0.169 -4.906 1.848 1.00 90.62 105 GLU A N 1
ATOM 873 C CA . GLU A 1 105 ? -0.847 -4.528 2.822 1.00 90.62 105 GLU A CA 1
ATOM 874 C C . GLU A 1 105 ? -1.739 -3.424 2.264 1.00 90.62 105 GLU A C 1
ATOM 876 O O . GLU A 1 105 ? -2.966 -3.520 2.350 1.00 90.62 105 GLU A O 1
ATOM 881 N N . LEU A 1 106 ? -1.134 -2.411 1.635 1.00 89.44 106 LEU A N 1
ATOM 882 C CA . LEU A 1 106 ? -1.878 -1.376 0.924 1.00 89.44 106 LEU A CA 1
ATOM 883 C C . LEU A 1 106 ? -2.651 -1.959 -0.256 1.00 89.44 106 LEU A C 1
ATOM 885 O O . LEU A 1 106 ? -3.821 -1.629 -0.428 1.00 89.44 106 LEU A O 1
ATOM 889 N N . LEU A 1 107 ? -2.027 -2.848 -1.032 1.00 89.88 107 LEU A N 1
ATOM 890 C CA . LEU A 1 107 ? -2.658 -3.523 -2.160 1.00 89.88 107 LEU A CA 1
ATOM 891 C C . LEU A 1 107 ? -3.912 -4.293 -1.722 1.00 89.88 107 LEU A C 1
ATOM 893 O O . LEU A 1 107 ? -4.972 -4.147 -2.328 1.00 89.88 107 LEU A O 1
ATOM 897 N N . ALA A 1 108 ? -3.810 -5.064 -0.639 1.00 92.94 108 ALA A N 1
ATOM 898 C CA . ALA A 1 108 ? -4.941 -5.793 -0.078 1.00 92.94 108 ALA A CA 1
ATOM 899 C C . ALA A 1 108 ? -6.073 -4.854 0.373 1.00 92.94 108 ALA A C 1
ATOM 901 O O . ALA A 1 108 ? -7.247 -5.179 0.204 1.00 92.94 108 ALA A O 1
ATOM 902 N N . LEU A 1 109 ? -5.738 -3.680 0.920 1.00 92.88 109 LEU A N 1
ATOM 903 C CA . LEU A 1 109 ? -6.729 -2.682 1.313 1.00 92.88 109 LEU A CA 1
ATOM 904 C C . LEU A 1 109 ? -7.419 -2.041 0.097 1.00 92.88 109 LEU A C 1
ATOM 906 O O . LEU A 1 109 ? -8.644 -2.018 0.063 1.00 92.88 109 LEU A O 1
ATOM 910 N N . ILE A 1 110 ? -6.681 -1.573 -0.918 1.00 90.44 110 ILE A N 1
ATOM 911 C CA . ILE A 1 110 ? -7.267 -0.908 -2.107 1.00 90.44 110 ILE A CA 1
ATOM 912 C C . ILE A 1 110 ? -8.088 -1.853 -2.995 1.00 90.44 110 ILE A C 1
ATOM 914 O O . ILE A 1 110 ? -8.901 -1.400 -3.801 1.00 90.44 110 ILE A O 1
ATOM 918 N N . GLN A 1 111 ? -7.857 -3.163 -2.885 1.00 90.25 111 GLN A N 1
ATOM 919 C CA . GLN A 1 111 ? -8.655 -4.188 -3.557 1.00 90.25 111 GLN A CA 1
ATOM 920 C C . GLN A 1 111 ? -9.957 -4.506 -2.806 1.00 90.25 111 GLN A C 1
ATOM 922 O O . GLN A 1 111 ? -10.884 -5.052 -3.405 1.00 90.25 111 GLN A O 1
ATOM 927 N N . ALA A 1 112 ? -10.053 -4.154 -1.520 1.00 92.06 112 ALA A N 1
ATOM 928 C CA . ALA A 1 112 ? -11.271 -4.302 -0.736 1.00 92.06 112 ALA A CA 1
ATOM 929 C C . ALA A 1 112 ? -12.229 -3.111 -0.955 1.00 92.06 112 ALA A C 1
ATOM 931 O O . ALA A 1 112 ? -11.768 -1.981 -1.141 1.00 92.06 112 ALA A O 1
ATOM 932 N N . PRO A 1 113 ? -13.561 -3.307 -0.856 1.00 90.75 113 PRO A N 1
ATOM 933 C CA . PRO A 1 113 ? -14.532 -2.213 -0.964 1.00 90.75 113 PRO A CA 1
ATOM 934 C C . PRO A 1 113 ? -14.262 -1.054 0.007 1.00 90.75 113 PRO A C 1
ATOM 936 O O . PRO A 1 113 ? -14.414 0.109 -0.350 1.00 90.75 113 PRO A O 1
ATOM 939 N N . GLN A 1 114 ? -13.806 -1.367 1.222 1.00 91.12 114 GLN A N 1
ATOM 940 C CA . GLN A 1 114 ? -13.490 -0.396 2.269 1.00 91.12 114 GLN A CA 1
ATOM 941 C C . GLN A 1 114 ? -12.292 0.498 1.915 1.00 91.12 114 GLN A C 1
ATOM 943 O O . GLN A 1 114 ? -12.180 1.589 2.459 1.00 91.12 114 GLN A O 1
ATOM 948 N N . GLY A 1 115 ? -11.405 0.062 1.016 1.00 90.75 115 GLY A N 1
ATOM 949 C CA . GLY A 1 115 ? -10.262 0.851 0.552 1.00 90.75 115 GLY A CA 1
ATOM 950 C C . GLY A 1 115 ? -10.509 1.607 -0.752 1.00 90.75 115 GLY A C 1
ATOM 951 O O . GLY A 1 115 ? -9.558 2.159 -1.303 1.00 90.75 115 GLY A O 1
ATOM 952 N N . ALA A 1 116 ? -11.747 1.654 -1.261 1.00 89.94 116 ALA A N 1
ATOM 953 C CA . ALA A 1 116 ? -12.063 2.309 -2.533 1.00 89.94 116 ALA A CA 1
ATOM 954 C C . ALA A 1 116 ? -11.619 3.783 -2.574 1.00 89.94 116 ALA A C 1
ATOM 956 O O . ALA A 1 116 ? -11.056 4.221 -3.573 1.00 89.94 116 ALA A O 1
ATOM 957 N N . TYR A 1 117 ? -11.771 4.511 -1.465 1.00 89.31 117 TYR A N 1
ATOM 958 C CA . TYR A 1 117 ? -11.343 5.909 -1.357 1.00 89.31 117 TYR A CA 1
ATOM 959 C C . TYR A 1 117 ? -9.829 6.089 -1.562 1.00 89.31 117 TYR A C 1
ATOM 961 O O . TYR A 1 117 ? -9.394 7.064 -2.156 1.00 89.31 117 TYR A O 1
ATOM 969 N N . LEU A 1 118 ? -9.004 5.124 -1.141 1.00 88.00 118 LEU A N 1
ATOM 970 C CA . LEU A 1 118 ? -7.554 5.173 -1.364 1.00 88.00 118 LEU A CA 1
ATOM 971 C C . LEU A 1 118 ? -7.196 4.906 -2.825 1.00 88.00 118 LEU A C 1
ATOM 973 O O . LEU A 1 118 ? -6.174 5.389 -3.305 1.00 88.00 118 LEU A O 1
ATOM 977 N N . LYS A 1 119 ? -8.025 4.134 -3.535 1.00 86.19 119 LYS A N 1
ATOM 978 C CA . LYS A 1 119 ? -7.823 3.839 -4.954 1.00 86.19 119 LYS A CA 1
ATOM 979 C C . LYS A 1 119 ? -7.966 5.097 -5.812 1.00 86.19 119 LYS A C 1
ATOM 981 O O . LYS A 1 119 ? -7.214 5.253 -6.770 1.00 86.19 119 LYS A O 1
ATOM 986 N N . GLU A 1 120 ? -8.891 5.985 -5.455 1.00 83.69 120 GLU A N 1
ATOM 987 C CA . GLU A 1 120 ? -9.115 7.267 -6.139 1.00 83.69 120 GLU A CA 1
ATOM 988 C C . GLU A 1 120 ? -7.931 8.235 -5.976 1.00 83.69 120 GLU A C 1
ATOM 990 O O . GLU A 1 120 ? -7.644 9.018 -6.879 1.00 83.69 120 GLU A O 1
ATOM 995 N N . GLU A 1 121 ? -7.173 8.110 -4.885 1.00 81.19 121 GLU A N 1
ATOM 996 C CA . GLU A 1 121 ? -5.984 8.926 -4.611 1.00 81.19 121 GLU A CA 1
ATOM 997 C C . GLU A 1 121 ? -4.737 8.468 -5.394 1.00 81.19 121 GLU A C 1
ATOM 999 O O . GLU A 1 121 ? -3.829 9.261 -5.668 1.00 81.19 121 GLU A O 1
ATOM 1004 N N . LEU A 1 122 ? -4.664 7.186 -5.778 1.00 82.38 122 LEU A N 1
ATOM 1005 C CA . LEU A 1 122 ? -3.467 6.590 -6.388 1.00 82.38 122 LEU A CA 1
ATOM 1006 C C . LEU A 1 122 ? -2.981 7.296 -7.663 1.00 82.38 122 LEU A C 1
ATOM 1008 O O . LEU A 1 122 ? -1.767 7.477 -7.776 1.00 82.38 122 LEU A O 1
ATOM 1012 N N . PRO A 1 123 ? -3.835 7.727 -8.615 1.00 82.31 123 PRO A N 1
ATOM 1013 C CA . PRO A 1 123 ? -3.370 8.436 -9.805 1.00 82.31 123 PRO A CA 1
ATOM 1014 C C . PRO A 1 123 ? -2.654 9.751 -9.477 1.00 82.31 123 PRO A C 1
ATOM 1016 O O . PRO A 1 123 ? -1.569 10.009 -10.002 1.00 82.31 123 PRO A O 1
ATOM 1019 N N . GLN A 1 124 ? -3.211 10.561 -8.571 1.00 81.00 124 GLN A N 1
ATOM 1020 C CA . GLN A 1 124 ? -2.580 11.813 -8.143 1.00 81.00 124 GLN A CA 1
ATOM 1021 C C . GLN A 1 124 ? -1.254 11.521 -7.433 1.00 81.00 124 GLN A C 1
ATOM 1023 O O . GLN A 1 124 ? -0.221 12.132 -7.720 1.00 81.00 124 GLN A O 1
ATOM 1028 N N . MET A 1 125 ? -1.246 10.507 -6.569 1.00 78.12 125 MET A N 1
ATOM 1029 C CA . MET A 1 125 ? -0.027 10.058 -5.908 1.00 78.12 125 MET A CA 1
ATOM 1030 C C . MET A 1 125 ? 0.986 9.442 -6.863 1.00 78.12 125 MET A C 1
ATOM 1032 O O . MET A 1 125 ? 2.171 9.482 -6.577 1.00 78.12 125 MET A O 1
ATOM 1036 N N . TYR A 1 126 ? 0.593 8.901 -8.005 1.00 83.44 126 TYR A N 1
ATOM 1037 C CA . TYR A 1 126 ? 1.549 8.492 -9.022 1.00 83.44 126 TYR A CA 1
ATOM 1038 C C . TYR A 1 126 ? 2.206 9.717 -9.667 1.00 83.44 126 TYR A C 1
ATOM 1040 O O . TYR A 1 126 ? 3.435 9.805 -9.697 1.00 83.44 126 TYR A O 1
ATOM 1048 N N . VAL A 1 127 ? 1.412 10.703 -10.098 1.00 82.00 127 VAL A N 1
ATOM 1049 C CA . VAL A 1 127 ? 1.904 11.916 -10.776 1.00 82.00 127 VAL A CA 1
ATOM 1050 C C . VAL A 1 127 ? 2.956 12.648 -9.944 1.00 82.00 127 VAL A C 1
ATOM 1052 O O . VAL A 1 127 ? 4.005 13.036 -10.457 1.00 82.00 127 VAL A O 1
ATOM 1055 N N . GLU A 1 128 ? 2.727 12.808 -8.645 1.00 79.75 128 GLU A N 1
ATOM 1056 C CA . GLU A 1 128 ? 3.607 13.632 -7.816 1.00 79.75 128 GLU A CA 1
ATOM 1057 C C . GLU A 1 128 ? 4.881 12.922 -7.325 1.00 79.75 128 GLU A C 1
ATOM 1059 O O . GLU A 1 128 ? 5.754 13.549 -6.718 1.00 79.75 128 GLU A O 1
ATOM 1064 N N . ASN A 1 129 ? 4.949 11.599 -7.466 1.00 78.19 129 ASN A N 1
ATOM 1065 C CA . ASN A 1 129 ? 5.742 10.752 -6.566 1.00 78.19 129 ASN A CA 1
ATOM 1066 C C . ASN A 1 129 ? 6.277 9.488 -7.226 1.00 78.19 129 ASN A C 1
ATOM 1068 O O . ASN A 1 129 ? 6.916 8.688 -6.548 1.00 78.19 129 ASN A O 1
ATOM 1072 N N . ALA A 1 130 ? 6.042 9.300 -8.521 1.00 84.12 130 ALA A N 1
ATOM 1073 C CA . ALA A 1 130 ? 6.345 8.076 -9.254 1.00 84.12 130 ALA A CA 1
ATOM 1074 C C . ALA A 1 130 ? 7.750 7.515 -8.959 1.00 84.12 130 ALA A C 1
ATOM 1076 O O . ALA A 1 130 ? 7.924 6.322 -8.725 1.00 84.12 130 ALA A O 1
ATOM 1077 N N . LYS A 1 131 ? 8.759 8.395 -8.874 1.00 80.44 131 LYS A N 1
ATOM 1078 C CA . LYS A 1 131 ? 10.158 8.030 -8.584 1.00 80.44 131 LYS A CA 1
ATOM 1079 C C . LYS A 1 131 ? 10.392 7.453 -7.185 1.00 80.44 131 LYS A C 1
ATOM 1081 O O . LYS A 1 131 ? 11.447 6.886 -6.923 1.00 80.44 131 LYS A O 1
ATOM 1086 N N . TYR A 1 132 ? 9.455 7.631 -6.263 1.00 78.00 132 TYR A N 1
ATOM 1087 C CA . TYR A 1 132 ? 9.555 7.213 -4.871 1.00 78.00 132 TYR A CA 1
ATOM 1088 C C . TYR A 1 132 ? 8.780 5.933 -4.551 1.00 78.00 132 TYR A C 1
ATOM 1090 O O . TYR A 1 132 ? 9.192 5.216 -3.642 1.00 78.00 132 TYR A O 1
ATOM 1098 N N . ILE A 1 133 ? 7.773 5.602 -5.356 1.00 85.06 133 ILE A N 1
ATOM 1099 C CA . ILE A 1 133 ? 7.052 4.326 -5.299 1.00 85.06 133 ILE A CA 1
ATOM 1100 C C . ILE A 1 133 ? 8.037 3.182 -5.583 1.00 85.06 133 ILE A C 1
ATOM 1102 O O . ILE A 1 133 ? 9.023 3.379 -6.308 1.00 85.06 133 ILE A O 1
ATOM 1106 N N . SER A 1 134 ? 7.842 2.018 -4.967 1.00 84.75 134 SER A N 1
ATOM 1107 C CA . SER A 1 134 ? 8.650 0.840 -5.280 1.00 84.75 134 SER A CA 1
ATOM 1108 C C . SER A 1 134 ? 8.319 0.274 -6.658 1.00 84.75 134 SER A C 1
ATOM 1110 O O . SER A 1 134 ? 7.225 0.493 -7.183 1.00 84.75 134 SER A O 1
ATOM 1112 N N . PHE A 1 135 ? 9.251 -0.467 -7.253 1.00 88.75 135 PHE A N 1
ATOM 1113 C CA . PHE A 1 135 ? 9.002 -1.091 -8.546 1.00 88.75 135 PHE A CA 1
ATOM 1114 C C . PHE A 1 135 ? 7.830 -2.076 -8.474 1.00 88.75 135 PHE A C 1
ATOM 1116 O O . PHE A 1 135 ? 7.008 -2.083 -9.379 1.00 88.75 135 PHE A O 1
ATOM 1123 N N . GLU A 1 136 ? 7.708 -2.865 -7.402 1.00 87.62 136 GLU A N 1
ATOM 1124 C CA . GLU A 1 136 ? 6.631 -3.854 -7.253 1.00 87.62 136 GLU A CA 1
ATOM 1125 C C . GLU A 1 136 ? 5.266 -3.172 -7.240 1.00 87.62 136 GLU A C 1
ATOM 1127 O O . GLU A 1 136 ? 4.355 -3.586 -7.954 1.00 87.62 136 GLU A O 1
ATOM 1132 N N . MET A 1 137 ? 5.143 -2.081 -6.480 1.00 88.31 137 MET A N 1
ATOM 1133 C CA . MET A 1 137 ? 3.904 -1.321 -6.423 1.00 88.31 137 MET A CA 1
ATOM 1134 C C . MET A 1 137 ? 3.606 -0.652 -7.769 1.00 88.31 137 MET A C 1
ATOM 1136 O O . MET A 1 137 ? 2.491 -0.769 -8.266 1.00 88.31 137 MET A O 1
ATOM 1140 N N . LEU A 1 138 ? 4.595 -0.022 -8.417 1.00 91.38 138 LEU A N 1
ATOM 1141 C CA . LEU A 1 138 ? 4.432 0.516 -9.777 1.00 91.38 138 LEU A CA 1
ATOM 1142 C C . LEU A 1 138 ? 3.958 -0.562 -10.758 1.00 91.38 138 LEU A C 1
ATOM 1144 O O . LEU A 1 138 ? 3.032 -0.338 -11.536 1.00 91.38 138 LEU A O 1
ATOM 1148 N N . TRP A 1 139 ? 4.576 -1.737 -10.698 1.00 92.88 139 TRP A N 1
ATOM 1149 C CA . TRP A 1 139 ? 4.271 -2.857 -11.569 1.00 92.88 139 TRP A CA 1
ATOM 1150 C C . TRP A 1 139 ? 2.836 -3.342 -11.371 1.00 92.88 139 TRP A C 1
ATOM 1152 O O . TRP A 1 139 ? 2.069 -3.398 -12.329 1.00 92.88 139 TRP A O 1
ATOM 1162 N N . VAL A 1 140 ? 2.438 -3.608 -10.127 1.00 90.88 140 VAL A N 1
ATOM 1163 C CA . VAL A 1 140 ? 1.080 -4.054 -9.799 1.00 90.88 140 VAL A CA 1
ATOM 1164 C C . VAL A 1 140 ? 0.035 -3.007 -10.183 1.00 90.88 140 VAL A C 1
ATOM 1166 O O . VAL A 1 140 ? -0.967 -3.356 -10.804 1.00 90.88 140 VAL A O 1
ATOM 1169 N N . LEU A 1 141 ? 0.266 -1.726 -9.881 1.00 90.19 141 LEU A N 1
ATOM 1170 C CA . LEU A 1 141 ? -0.661 -0.653 -10.248 1.00 90.19 141 LEU A CA 1
ATOM 1171 C C . LEU A 1 141 ? -0.848 -0.545 -11.766 1.00 90.19 141 LEU A C 1
ATOM 1173 O O . LEU A 1 141 ? -1.967 -0.317 -12.223 1.00 90.19 141 LEU A O 1
ATOM 1177 N N . TYR A 1 142 ? 0.221 -0.740 -12.543 1.00 92.69 142 TYR A N 1
ATOM 1178 C CA . TYR A 1 142 ? 0.135 -0.818 -14.001 1.00 92.69 142 TYR A CA 1
ATOM 1179 C C . TYR A 1 142 ? -0.677 -2.037 -14.452 1.00 92.69 142 TYR A C 1
ATOM 1181 O O . TYR A 1 142 ? -1.582 -1.895 -15.266 1.00 92.69 142 TYR A O 1
ATOM 1189 N N . LYS A 1 143 ? -0.422 -3.225 -13.889 1.00 92.19 143 LYS A N 1
ATOM 1190 C CA . LYS A 1 143 ? -1.180 -4.446 -14.218 1.00 92.19 143 LYS A CA 1
ATOM 1191 C C . LYS A 1 143 ? -2.660 -4.373 -13.831 1.00 92.19 143 LYS A C 1
ATOM 1193 O O . LYS A 1 143 ? -3.456 -5.124 -14.385 1.00 92.19 143 LYS A O 1
ATOM 1198 N N . MET A 1 144 ? -3.014 -3.502 -12.888 1.00 89.62 144 MET A N 1
ATOM 1199 C CA . MET A 1 144 ? -4.391 -3.207 -12.482 1.00 89.62 144 MET A CA 1
ATOM 1200 C C . MET A 1 144 ? -5.037 -2.060 -13.282 1.00 89.62 144 MET A C 1
ATOM 1202 O O . MET A 1 144 ? -6.128 -1.624 -12.916 1.00 89.62 144 MET A O 1
ATOM 1206 N N . ASP A 1 145 ? -4.369 -1.541 -14.318 1.00 90.19 145 ASP A N 1
ATOM 1207 C CA . ASP A 1 145 ? -4.810 -0.397 -15.129 1.00 90.19 145 ASP A CA 1
ATOM 1208 C C . ASP A 1 145 ? -5.071 0.888 -14.311 1.00 90.19 145 ASP A C 1
ATOM 1210 O O . ASP A 1 145 ? -5.876 1.738 -14.691 1.00 90.19 145 ASP A O 1
ATOM 1214 N N . LEU A 1 146 ? -4.387 1.055 -13.170 1.00 86.88 146 LEU A N 1
ATOM 1215 C CA . LEU A 1 146 ? -4.524 2.238 -12.303 1.00 86.88 146 LEU A CA 1
ATOM 1216 C C . LEU A 1 146 ? -3.547 3.354 -12.659 1.00 86.88 146 LEU A C 1
ATOM 1218 O O . LEU A 1 146 ? -3.797 4.518 -12.347 1.00 86.88 146 LEU A O 1
ATOM 1222 N N . ILE A 1 147 ? -2.436 3.003 -13.305 1.00 90.25 147 ILE A N 1
ATOM 1223 C CA . ILE A 1 147 ? -1.440 3.951 -13.803 1.00 90.25 147 ILE A CA 1
ATOM 1224 C C . ILE A 1 147 ? -0.980 3.539 -15.207 1.00 90.25 147 ILE A C 1
ATOM 1226 O O . ILE A 1 147 ? -0.949 2.346 -15.518 1.00 90.25 147 ILE A O 1
ATOM 1230 N N . PRO A 1 148 ? -0.584 4.494 -16.065 1.00 91.88 148 PRO A N 1
ATOM 1231 C CA . PRO A 1 148 ? -0.033 4.168 -17.373 1.00 91.88 148 PRO A CA 1
ATOM 1232 C C . PRO A 1 148 ? 1.378 3.578 -17.254 1.00 91.88 148 PRO A C 1
ATOM 1234 O O . PRO A 1 148 ? 2.164 3.981 -16.391 1.00 91.88 148 PRO A O 1
ATOM 1237 N N . PHE A 1 149 ? 1.734 2.694 -18.190 1.00 93.56 149 PHE A N 1
ATOM 1238 C CA . PHE A 1 149 ? 3.110 2.224 -18.331 1.00 93.56 149 PHE A CA 1
ATOM 1239 C C . PHE A 1 149 ? 4.051 3.383 -18.677 1.00 93.56 149 PHE A C 1
ATOM 1241 O O . PHE A 1 149 ? 3.800 4.157 -19.602 1.00 93.56 149 PHE A O 1
ATOM 1248 N N . ASN A 1 150 ? 5.164 3.480 -17.952 1.00 93.25 150 ASN A N 1
ATOM 1249 C CA . ASN A 1 150 ? 6.213 4.461 -18.198 1.00 93.25 150 ASN A CA 1
ATOM 1250 C C . ASN A 1 150 ? 7.564 3.740 -18.257 1.00 93.25 150 ASN A C 1
ATOM 1252 O O . ASN A 1 150 ? 8.188 3.517 -17.221 1.00 93.25 150 ASN A O 1
ATOM 1256 N N . GLU A 1 151 ? 7.997 3.376 -19.473 1.00 93.19 151 GLU A N 1
ATOM 1257 C CA . GLU A 1 151 ? 9.198 2.554 -19.722 1.00 93.19 151 GLU A CA 1
ATOM 1258 C C . GLU A 1 151 ? 10.425 3.109 -18.982 1.00 93.19 151 GLU A C 1
ATOM 1260 O O . GLU A 1 151 ? 11.072 2.386 -18.227 1.00 93.19 151 GLU A O 1
ATOM 1265 N N . LYS A 1 152 ? 10.686 4.418 -19.110 1.00 91.06 152 LYS A N 1
ATOM 1266 C CA . LYS A 1 152 ? 11.824 5.074 -18.455 1.00 91.06 152 LYS A CA 1
ATOM 1267 C C . LYS A 1 152 ? 11.752 4.953 -16.933 1.00 91.06 152 LYS A C 1
ATOM 1269 O O . LYS A 1 152 ? 12.712 4.506 -16.315 1.00 91.06 152 LYS A O 1
ATOM 1274 N N . LEU A 1 153 ? 10.623 5.345 -16.336 1.00 90.88 153 LEU A N 1
ATOM 1275 C CA . LEU A 1 153 ? 10.448 5.302 -14.884 1.00 90.88 153 LEU A CA 1
ATOM 1276 C C . LEU A 1 153 ? 10.605 3.879 -14.349 1.00 90.88 153 LEU A C 1
ATOM 1278 O O . LEU A 1 153 ? 11.259 3.683 -13.331 1.00 90.88 153 LEU A O 1
ATOM 1282 N N . PHE A 1 154 ? 9.978 2.903 -15.003 1.00 92.25 154 PHE A N 1
ATOM 1283 C CA . PHE A 1 154 ? 9.962 1.525 -14.530 1.00 92.25 154 PHE A CA 1
ATOM 1284 C C . PHE A 1 154 ? 11.360 0.909 -14.607 1.00 92.25 154 PHE A C 1
ATOM 1286 O O . PHE A 1 154 ? 11.799 0.284 -13.644 1.00 92.25 154 PHE A O 1
ATOM 1293 N N . VAL A 1 155 ? 12.080 1.143 -15.709 1.00 88.00 155 VAL A N 1
ATOM 1294 C CA . VAL A 1 155 ? 13.475 0.718 -15.868 1.00 88.00 155 VAL A CA 1
ATOM 1295 C C . VAL A 1 155 ? 14.364 1.375 -1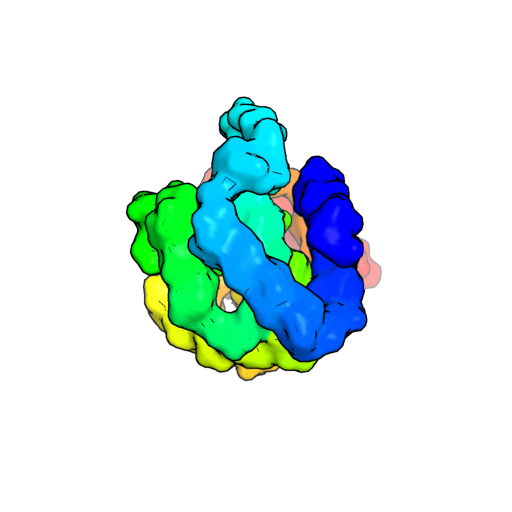4.816 1.00 88.00 155 VAL A C 1
ATOM 1297 O O . VAL A 1 155 ? 15.047 0.675 -14.073 1.00 88.00 155 VAL A O 1
ATOM 1300 N N . GLU A 1 156 ? 14.332 2.703 -14.688 1.00 85.50 156 GLU A N 1
ATOM 1301 C CA . GLU A 1 156 ? 15.144 3.402 -13.687 1.00 85.50 156 GLU A CA 1
ATOM 1302 C C . GLU A 1 156 ? 14.816 2.914 -12.265 1.00 85.50 156 GLU A C 1
ATOM 1304 O O . GLU A 1 156 ? 15.718 2.628 -11.485 1.00 85.50 156 GLU A O 1
ATOM 1309 N N . ASN A 1 157 ? 13.542 2.729 -11.914 1.00 86.94 157 ASN A N 1
ATOM 1310 C CA . ASN A 1 157 ? 13.159 2.265 -10.580 1.00 86.94 157 ASN A CA 1
ATOM 1311 C C . ASN A 1 157 ? 13.659 0.839 -10.288 1.00 86.94 157 ASN A C 1
ATOM 1313 O O . ASN A 1 157 ? 14.262 0.614 -9.235 1.00 86.94 157 ASN A O 1
ATOM 1317 N N . PHE A 1 158 ? 13.484 -0.086 -11.241 1.00 85.50 158 PHE A N 1
ATOM 1318 C CA . PHE A 1 158 ? 13.937 -1.475 -11.127 1.00 85.50 158 PHE A CA 1
ATOM 1319 C C . PHE A 1 158 ? 15.438 -1.551 -10.821 1.00 85.50 158 PHE A C 1
ATOM 1321 O O . PHE A 1 158 ? 15.854 -2.215 -9.873 1.00 85.50 158 PHE A O 1
ATOM 1328 N N . TYR A 1 159 ? 16.259 -0.820 -11.575 1.00 77.50 159 TYR A N 1
ATOM 1329 C CA . TYR A 1 159 ? 17.714 -0.891 -11.432 1.00 77.50 159 TYR A CA 1
ATOM 1330 C C . TYR A 1 159 ? 18.262 -0.038 -10.282 1.00 77.50 159 TYR A C 1
ATOM 1332 O O . TYR A 1 159 ? 19.179 -0.471 -9.591 1.00 77.50 159 TYR A O 1
ATOM 1340 N N . HIS A 1 160 ? 17.707 1.149 -10.023 1.00 71.62 160 HIS A N 1
ATOM 1341 C CA . HIS A 1 160 ? 18.238 2.033 -8.981 1.00 71.62 160 HIS A CA 1
ATOM 1342 C C . HIS A 1 160 ? 17.894 1.574 -7.560 1.00 71.62 160 HIS A C 1
ATOM 1344 O O . HIS A 1 160 ? 18.702 1.770 -6.648 1.00 71.62 160 HIS A O 1
ATOM 1350 N N . LYS A 1 161 ? 16.692 1.022 -7.345 1.00 64.75 161 LYS A N 1
ATOM 1351 C CA . LYS A 1 161 ? 16.184 0.735 -5.994 1.00 64.75 161 LYS A CA 1
ATOM 1352 C C . LYS A 1 161 ? 16.170 -0.732 -5.616 1.00 64.75 161 LYS A C 1
ATOM 1354 O O . LYS A 1 161 ? 16.327 -1.024 -4.436 1.00 64.75 161 LYS A O 1
ATOM 1359 N N . ASN A 1 162 ? 15.963 -1.636 -6.568 1.00 61.81 162 ASN A N 1
ATOM 1360 C CA . ASN A 1 162 ? 15.892 -3.049 -6.220 1.00 61.81 162 ASN A CA 1
ATOM 1361 C C . ASN A 1 162 ? 17.278 -3.685 -6.237 1.00 61.81 162 ASN A C 1
ATOM 1363 O O . ASN A 1 162 ? 17.617 -4.392 -5.294 1.00 61.81 162 ASN A O 1
ATOM 1367 N N . VAL A 1 163 ? 18.094 -3.432 -7.267 1.00 55.78 163 VAL A N 1
ATOM 1368 C CA . VAL A 1 163 ? 19.376 -4.152 -7.439 1.00 55.78 163 VAL A CA 1
ATOM 1369 C C . VAL A 1 163 ? 20.377 -3.797 -6.335 1.00 55.78 163 VAL A C 1
ATOM 1371 O O . VAL A 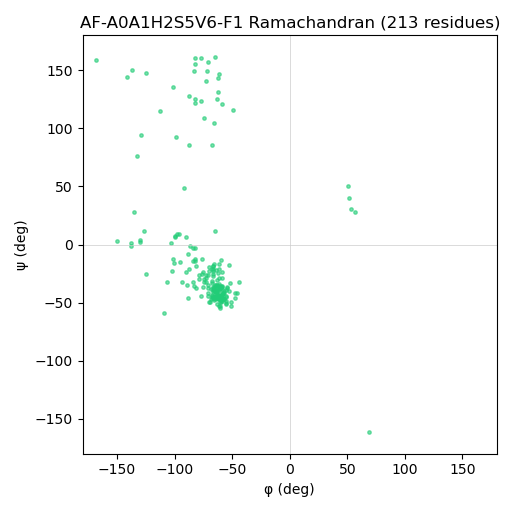1 163 ? 21.116 -4.652 -5.868 1.00 55.78 163 VAL A O 1
ATOM 1374 N N . SER A 1 164 ? 20.319 -2.571 -5.816 1.00 55.81 164 SER A N 1
ATOM 1375 C CA . SER A 1 164 ? 21.222 -2.080 -4.769 1.00 55.81 164 SER A CA 1
ATOM 1376 C C . SER A 1 164 ? 20.921 -2.590 -3.348 1.00 55.81 164 SER A C 1
ATOM 1378 O O . SER A 1 164 ? 21.754 -2.408 -2.459 1.00 55.81 164 SER A O 1
ATOM 1380 N N . TYR A 1 165 ? 19.757 -3.206 -3.101 1.00 58.31 165 TYR A N 1
ATOM 1381 C CA . TYR A 1 165 ? 19.301 -3.552 -1.742 1.00 58.31 165 TYR A CA 1
ATOM 1382 C C . TYR A 1 165 ? 18.662 -4.944 -1.599 1.00 58.31 165 TYR A C 1
ATOM 1384 O O . TYR A 1 165 ? 18.203 -5.281 -0.503 1.00 58.31 165 TYR A O 1
ATOM 1392 N N . ARG A 1 166 ? 18.574 -5.744 -2.669 1.00 67.62 166 ARG A N 1
ATOM 1393 C CA . ARG A 1 166 ? 17.868 -7.037 -2.670 1.00 67.62 166 ARG A CA 1
ATOM 1394 C C . ARG A 1 166 ? 18.767 -8.176 -3.127 1.00 67.62 166 ARG A C 1
ATOM 1396 O O . ARG A 1 166 ? 19.629 -8.000 -3.978 1.00 67.62 166 ARG A O 1
ATOM 1403 N N . GLU A 1 167 ? 18.522 -9.350 -2.561 1.00 68.69 167 GLU A N 1
ATOM 1404 C CA . GLU A 1 167 ? 19.219 -10.579 -2.928 1.00 68.69 167 GLU A CA 1
ATOM 1405 C C . GLU A 1 167 ? 18.603 -11.214 -4.182 1.00 68.69 167 GLU A C 1
ATOM 1407 O O . GLU A 1 167 ? 17.419 -11.040 -4.477 1.00 68.69 167 GLU A O 1
ATOM 1412 N N . GLU A 1 168 ? 19.405 -11.999 -4.896 1.00 69.19 168 GLU A N 1
ATOM 1413 C CA . GLU A 1 168 ? 19.029 -12.709 -6.123 1.00 69.19 168 GLU A CA 1
ATOM 1414 C C . GLU A 1 168 ? 17.688 -13.483 -6.052 1.00 69.19 168 GLU A C 1
ATOM 1416 O O . GLU A 1 168 ? 16.910 -13.371 -7.006 1.00 69.19 168 GLU A O 1
ATOM 1421 N N . PRO A 1 169 ? 17.333 -14.200 -4.959 1.00 77.50 169 PRO A N 1
ATOM 1422 C CA . PRO A 1 169 ? 16.072 -14.944 -4.888 1.00 77.50 169 PRO A CA 1
ATOM 1423 C C . PRO A 1 169 ? 14.829 -14.068 -5.076 1.00 77.50 169 PRO A C 1
ATOM 1425 O O . PRO A 1 169 ? 13.888 -14.476 -5.751 1.00 77.50 169 PRO A O 1
ATOM 1428 N N . PHE A 1 170 ? 14.855 -12.837 -4.558 1.00 78.25 170 PHE A N 1
ATOM 1429 C CA . PHE A 1 170 ? 13.743 -11.897 -4.690 1.00 78.25 170 PHE A CA 1
ATOM 1430 C C . PHE A 1 170 ? 13.427 -11.593 -6.159 1.00 78.25 170 PHE A C 1
ATOM 1432 O O . PHE A 1 170 ? 12.268 -11.585 -6.573 1.00 78.25 170 PHE A O 1
ATOM 1439 N N . PHE A 1 171 ? 14.464 -11.365 -6.965 1.00 76.56 171 PHE A N 1
ATOM 1440 C CA . PHE A 1 171 ? 14.297 -11.086 -8.387 1.00 76.56 171 PHE A CA 1
ATOM 1441 C C . PHE A 1 171 ? 13.798 -12.296 -9.157 1.00 76.56 171 PHE A C 1
ATOM 1443 O O . PHE A 1 171 ? 12.979 -12.141 -10.060 1.00 76.56 171 PHE A O 1
ATOM 1450 N N . ILE A 1 172 ? 14.272 -13.491 -8.799 1.00 80.62 172 ILE A N 1
ATOM 1451 C CA . ILE A 1 172 ? 13.796 -14.732 -9.407 1.00 80.62 172 ILE A CA 1
ATOM 1452 C C . ILE A 1 172 ? 12.293 -14.874 -9.170 1.00 80.62 172 ILE A C 1
ATOM 1454 O O . ILE A 1 172 ? 11.561 -15.080 -10.135 1.00 80.62 172 ILE A O 1
ATOM 1458 N N . ASP A 1 173 ? 11.825 -14.707 -7.934 1.00 84.19 173 ASP A N 1
ATOM 1459 C CA . ASP A 1 173 ? 10.401 -14.822 -7.608 1.00 84.19 173 ASP A CA 1
ATOM 1460 C C . ASP A 1 173 ? 9.563 -13.768 -8.342 1.00 84.19 173 ASP A C 1
ATOM 1462 O O . ASP A 1 173 ? 8.539 -14.095 -8.944 1.00 84.19 173 ASP A O 1
ATOM 1466 N N . LEU A 1 174 ? 10.037 -12.518 -8.384 1.00 83.69 174 LEU A N 1
ATOM 1467 C CA . LEU A 1 174 ? 9.364 -11.430 -9.094 1.00 83.69 174 LEU A CA 1
ATOM 1468 C C . LEU A 1 174 ? 9.250 -11.699 -10.604 1.00 83.69 174 LEU A C 1
ATOM 1470 O O . LEU A 1 174 ? 8.196 -11.475 -11.197 1.00 83.69 174 LEU A O 1
ATOM 1474 N N . LEU A 1 175 ? 10.320 -12.189 -11.233 1.00 85.50 175 LEU A N 1
ATOM 1475 C CA . LEU A 1 175 ? 10.344 -12.507 -12.663 1.00 85.50 175 LEU A CA 1
ATOM 1476 C C . LEU A 1 175 ? 9.530 -13.763 -12.994 1.00 85.50 175 LEU A C 1
ATOM 1478 O O . LEU A 1 175 ? 8.945 -13.838 -14.071 1.00 85.50 175 LEU A O 1
ATOM 1482 N N . LEU A 1 176 ? 9.473 -14.742 -12.087 1.00 87.06 176 LEU A N 1
ATOM 1483 C CA . LEU A 1 176 ? 8.587 -15.900 -12.227 1.00 87.06 176 LEU A CA 1
ATOM 1484 C C . LEU A 1 176 ? 7.116 -15.484 -12.130 1.00 87.06 176 LEU A C 1
ATOM 1486 O O . LEU A 1 176 ? 6.284 -16.012 -12.864 1.00 87.06 176 LEU A O 1
ATOM 1490 N N . GLN A 1 177 ? 6.803 -14.533 -11.248 1.00 87.94 177 GLN A N 1
ATOM 1491 C CA . GLN A 1 177 ? 5.455 -13.994 -11.100 1.00 87.94 177 GLN A CA 1
ATOM 1492 C C . GLN A 1 177 ? 5.040 -13.125 -12.298 1.00 87.94 177 GLN A C 1
ATOM 1494 O O . GLN A 1 177 ? 3.883 -13.175 -12.715 1.00 87.94 177 GLN A O 1
ATOM 1499 N N . TYR A 1 178 ? 5.974 -12.353 -12.859 1.00 90.44 178 TYR A N 1
ATOM 1500 C CA . TYR A 1 178 ? 5.730 -11.415 -13.957 1.00 90.44 178 TYR A CA 1
ATOM 1501 C C . TYR A 1 178 ? 6.792 -11.560 -15.062 1.00 90.44 178 TYR A C 1
ATOM 1503 O O . TYR A 1 178 ? 7.700 -10.726 -15.180 1.00 90.44 178 TYR A O 1
ATOM 1511 N N . PRO A 1 179 ? 6.704 -12.611 -15.897 1.00 89.06 179 PRO A N 1
ATOM 1512 C CA . PRO A 1 179 ? 7.722 -12.910 -16.904 1.00 89.06 179 PRO A CA 1
ATOM 1513 C C . PRO A 1 179 ? 7.880 -11.802 -17.952 1.00 89.06 179 PRO A C 1
ATOM 1515 O O . PRO A 1 179 ? 8.955 -11.633 -18.530 1.00 89.06 179 PRO A O 1
ATOM 1518 N N . GLU A 1 180 ? 6.848 -10.990 -18.184 1.00 90.81 180 GLU A N 1
ATOM 1519 C CA . GLU A 1 180 ? 6.897 -9.886 -19.136 1.00 90.81 180 GLU A CA 1
ATOM 1520 C C . GLU A 1 180 ? 7.866 -8.760 -18.719 1.00 90.81 180 GLU A C 1
ATOM 1522 O O . GLU A 1 180 ? 8.327 -8.017 -19.593 1.00 90.81 180 GLU A O 1
ATOM 1527 N N . ILE A 1 181 ? 8.256 -8.678 -17.434 1.00 90.44 181 ILE A N 1
ATOM 1528 C CA . ILE A 1 181 ? 9.318 -7.776 -16.948 1.00 90.44 181 ILE A CA 1
ATOM 1529 C C . ILE A 1 181 ? 10.609 -8.005 -17.741 1.00 90.44 181 ILE A C 1
ATOM 1531 O O . ILE A 1 181 ? 11.298 -7.042 -18.081 1.00 90.44 181 ILE A O 1
ATOM 1535 N N . ALA A 1 182 ? 10.922 -9.252 -18.110 1.00 83.81 182 ALA A N 1
ATOM 1536 C CA . ALA A 1 182 ? 12.112 -9.554 -18.901 1.00 83.81 182 ALA A CA 1
ATOM 1537 C C . ALA A 1 182 ? 12.108 -8.805 -20.245 1.00 83.81 182 ALA A C 1
ATOM 1539 O O . ALA A 1 182 ? 13.105 -8.205 -20.643 1.00 83.81 182 ALA A O 1
ATOM 1540 N N . THR A 1 183 ? 10.958 -8.775 -20.918 1.00 85.56 183 THR A N 1
ATOM 1541 C CA . THR A 1 183 ? 10.819 -8.144 -22.239 1.00 85.56 183 THR A CA 1
ATOM 1542 C C . THR A 1 183 ? 10.574 -6.637 -22.187 1.00 85.56 183 THR A C 1
ATOM 1544 O O . THR A 1 183 ? 11.010 -5.929 -23.088 1.00 85.56 183 THR A O 1
ATOM 1547 N N . GLN A 1 184 ? 9.892 -6.131 -21.156 1.00 89.94 184 GLN A N 1
ATOM 1548 C CA . GLN A 1 184 ? 9.512 -4.714 -21.067 1.00 89.94 184 GLN A CA 1
ATOM 1549 C C . GLN A 1 184 ? 10.530 -3.876 -20.291 1.00 89.94 184 GLN A C 1
ATOM 1551 O 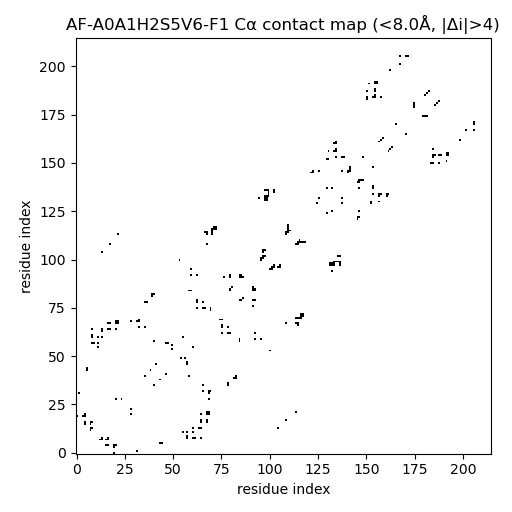O . GLN A 1 184 ? 10.714 -2.702 -20.594 1.00 89.94 184 GLN A O 1
ATOM 1556 N N . ILE A 1 185 ? 11.191 -4.469 -19.293 1.00 89.81 185 ILE A N 1
ATOM 1557 C CA . ILE A 1 185 ? 12.092 -3.761 -18.379 1.00 89.81 185 ILE A CA 1
ATOM 1558 C C . ILE A 1 185 ? 13.541 -4.145 -18.650 1.00 89.81 185 ILE A C 1
ATOM 1560 O O . ILE A 1 185 ? 14.344 -3.280 -19.002 1.00 89.81 185 ILE A O 1
ATOM 1564 N N . LEU A 1 186 ? 13.887 -5.434 -18.554 1.00 83.94 186 LEU A N 1
ATOM 1565 C CA . LEU A 1 186 ? 15.286 -5.853 -18.703 1.00 83.94 186 LEU A CA 1
ATOM 1566 C C . LEU A 1 186 ? 15.809 -5.578 -20.119 1.00 83.94 186 LEU A C 1
ATOM 1568 O O . LEU A 1 186 ? 16.947 -5.135 -20.277 1.00 83.94 186 LEU A O 1
ATOM 1572 N N . ALA A 1 187 ? 14.997 -5.811 -21.154 1.00 82.88 187 ALA A N 1
ATOM 1573 C CA . ALA A 1 187 ? 15.393 -5.548 -22.541 1.00 82.88 187 ALA A CA 1
ATOM 1574 C C . ALA A 1 187 ? 15.483 -4.045 -22.866 1.00 82.88 187 ALA A C 1
ATOM 1576 O O . ALA A 1 187 ? 16.244 -3.642 -23.745 1.00 82.88 187 ALA A O 1
ATOM 1577 N N . ALA A 1 188 ? 14.730 -3.203 -22.150 1.00 86.19 188 ALA A N 1
ATOM 1578 C CA . ALA A 1 188 ? 14.754 -1.752 -22.312 1.00 86.19 188 ALA A CA 1
ATOM 1579 C C . ALA A 1 188 ? 15.892 -1.078 -21.524 1.00 86.19 188 ALA A C 1
ATOM 1581 O O . ALA A 1 188 ? 16.217 0.077 -21.804 1.00 86.19 188 ALA A O 1
ATOM 1582 N N . ALA A 1 189 ? 16.532 -1.790 -20.588 1.00 82.00 189 ALA A N 1
ATOM 1583 C CA . ALA A 1 189 ? 17.597 -1.270 -19.731 1.00 82.00 189 ALA A CA 1
ATOM 1584 C C . ALA A 1 189 ? 18.693 -0.480 -20.476 1.00 82.00 189 ALA A C 1
ATOM 1586 O O . ALA A 1 189 ? 18.989 0.640 -20.048 1.00 82.00 189 ALA A O 1
ATOM 1587 N N . PRO A 1 190 ? 19.237 -0.950 -21.622 1.00 79.69 190 PRO A N 1
ATOM 1588 C CA . PRO A 1 190 ? 20.298 -0.229 -22.333 1.00 79.69 190 PRO A CA 1
ATOM 1589 C C . PRO A 1 190 ? 19.900 1.171 -22.825 1.00 79.69 190 PRO A C 1
ATOM 1591 O O . PRO A 1 190 ? 20.771 1.999 -23.071 1.00 79.69 190 PRO A O 1
ATOM 1594 N N . LYS A 1 191 ? 18.597 1.458 -22.976 1.00 83.00 191 LYS A N 1
ATOM 1595 C CA . LYS A 1 191 ? 18.098 2.773 -23.416 1.00 83.00 191 LYS A CA 1
ATOM 1596 C C . LYS A 1 191 ? 18.163 3.843 -22.325 1.00 83.00 191 LYS A C 1
ATOM 1598 O O . LYS A 1 191 ? 18.130 5.029 -22.653 1.00 83.00 191 LYS A O 1
ATOM 1603 N N . TYR A 1 192 ? 18.165 3.445 -21.054 1.00 82.25 192 TYR A N 1
ATOM 1604 C CA . TYR A 1 192 ? 17.974 4.359 -19.919 1.00 82.25 192 TYR A CA 1
ATOM 1605 C C . TYR A 1 192 ? 19.102 4.284 -18.895 1.00 82.25 192 TYR A C 1
ATOM 1607 O O . TYR A 1 192 ? 19.375 5.262 -18.202 1.00 82.25 192 TYR A O 1
ATOM 1615 N N . ILE A 1 193 ? 19.795 3.151 -18.825 1.00 73.06 193 ILE A N 1
ATOM 1616 C CA . ILE A 1 193 ? 20.870 2.919 -17.873 1.00 73.06 193 ILE A CA 1
ATOM 1617 C C . ILE A 1 193 ? 22.210 3.156 -18.578 1.00 73.06 193 ILE A C 1
ATOM 1619 O O . ILE A 1 193 ? 22.769 2.258 -19.198 1.00 73.06 193 ILE A O 1
ATOM 1623 N N . TYR A 1 194 ? 22.722 4.387 -18.491 1.00 61.12 194 TYR A N 1
ATOM 1624 C CA . TYR A 1 194 ? 23.973 4.792 -19.156 1.00 61.12 194 TYR A CA 1
ATOM 1625 C C . TYR A 1 194 ? 25.222 4.699 -18.259 1.00 61.12 194 TYR A C 1
ATOM 1627 O O . TYR A 1 194 ? 26.338 4.743 -18.768 1.00 61.12 194 TYR A O 1
ATOM 1635 N N . THR A 1 195 ? 25.063 4.580 -16.933 1.00 51.34 195 THR A N 1
ATOM 1636 C CA . THR A 1 195 ? 26.177 4.719 -15.967 1.00 51.34 195 THR A CA 1
ATOM 1637 C C . THR A 1 195 ? 26.196 3.708 -14.812 1.00 51.34 195 THR A C 1
ATOM 1639 O O . THR A 1 195 ? 27.150 3.716 -14.038 1.00 51.34 195 THR A O 1
ATOM 1642 N N . TYR A 1 196 ? 25.233 2.784 -14.701 1.00 50.47 196 TYR A N 1
ATOM 1643 C CA . TYR A 1 196 ? 25.226 1.750 -13.645 1.00 50.47 196 TYR A CA 1
ATOM 1644 C C . TYR A 1 196 ? 25.913 0.447 -14.081 1.00 50.47 196 TYR A C 1
ATOM 1646 O O . TYR A 1 196 ? 25.413 -0.652 -13.868 1.00 50.47 196 TYR A O 1
ATOM 1654 N N . LEU A 1 197 ? 27.113 0.583 -14.647 1.00 45.62 197 LEU A N 1
ATOM 1655 C CA . LEU A 1 197 ? 28.053 -0.506 -14.962 1.00 45.62 197 LEU A CA 1
ATOM 1656 C C . LEU A 1 197 ? 28.598 -1.247 -13.718 1.00 45.62 197 LEU A C 1
ATOM 1658 O O . LEU A 1 197 ? 29.542 -2.020 -13.839 1.00 45.62 197 LEU A O 1
ATOM 1662 N N . TYR A 1 198 ? 28.032 -1.027 -12.527 1.00 44.47 198 TYR A N 1
ATOM 1663 C CA . TYR A 1 198 ? 28.491 -1.660 -11.288 1.00 44.47 198 TYR A CA 1
ATOM 1664 C C . TYR A 1 198 ? 27.846 -3.021 -10.986 1.00 44.47 198 TYR A C 1
ATOM 1666 O O . TYR A 1 198 ? 28.360 -3.705 -10.115 1.00 44.47 198 TYR A O 1
ATOM 1674 N N . ASP A 1 199 ? 26.826 -3.465 -11.737 1.00 50.28 199 ASP A N 1
ATOM 1675 C CA . ASP A 1 199 ? 26.182 -4.781 -11.528 1.00 50.28 199 ASP A CA 1
ATOM 1676 C C . ASP A 1 199 ? 25.921 -5.564 -12.827 1.00 50.28 199 ASP A C 1
ATOM 1678 O O . ASP A 1 199 ? 25.008 -6.388 -12.916 1.00 50.28 199 ASP A O 1
ATOM 1682 N N . THR A 1 200 ? 26.734 -5.351 -13.868 1.00 52.22 200 THR A N 1
ATOM 1683 C CA . THR A 1 200 ? 26.642 -6.137 -15.114 1.00 52.22 200 THR A CA 1
ATOM 1684 C C . THR A 1 200 ? 26.667 -7.646 -14.856 1.00 52.22 200 THR A C 1
ATOM 1686 O O . THR A 1 200 ? 25.974 -8.379 -15.552 1.00 52.22 200 THR A O 1
ATOM 1689 N N . GLU A 1 201 ? 27.389 -8.118 -13.834 1.00 56.16 201 GLU A N 1
ATOM 1690 C CA . GLU A 1 201 ? 27.432 -9.540 -13.471 1.00 56.16 201 GLU A CA 1
ATOM 1691 C C . GLU A 1 201 ? 26.090 -10.066 -12.939 1.00 56.16 201 GLU A C 1
ATOM 1693 O O . GLU A 1 201 ? 25.630 -11.105 -13.410 1.00 56.16 201 GLU A O 1
ATOM 1698 N N . TYR A 1 202 ? 25.405 -9.339 -12.048 1.00 55.94 202 TYR A N 1
ATOM 1699 C CA . TYR A 1 202 ? 24.083 -9.738 -11.539 1.00 55.94 202 TYR A CA 1
ATOM 1700 C C . TYR A 1 202 ? 23.012 -9.698 -12.629 1.00 55.94 202 TYR A C 1
ATOM 1702 O O . TYR A 1 202 ? 22.162 -10.583 -12.716 1.00 55.94 202 TYR A O 1
ATOM 1710 N N . ILE A 1 203 ? 23.067 -8.696 -13.507 1.00 58.41 203 ILE A N 1
ATOM 1711 C CA . ILE A 1 203 ? 22.118 -8.562 -14.615 1.00 58.41 203 ILE A CA 1
ATOM 1712 C C . ILE A 1 203 ? 22.318 -9.695 -15.628 1.00 58.41 203 ILE A C 1
ATOM 1714 O O . ILE A 1 203 ? 21.344 -10.316 -16.054 1.00 58.41 203 ILE A O 1
ATOM 1718 N N . LEU A 1 204 ? 23.570 -10.010 -15.977 1.00 58.97 204 LEU A N 1
ATOM 1719 C CA . LEU A 1 204 ? 23.905 -11.141 -16.846 1.00 58.97 204 LEU A CA 1
ATOM 1720 C C . LEU A 1 204 ? 23.532 -12.485 -16.203 1.00 58.97 204 LEU A C 1
ATOM 1722 O O . LEU A 1 204 ? 23.021 -13.363 -16.900 1.00 58.97 204 LEU A O 1
ATOM 1726 N N . ALA A 1 205 ? 23.718 -12.641 -14.888 1.00 62.19 205 ALA A N 1
ATOM 1727 C CA . ALA A 1 205 ? 23.299 -13.829 -14.147 1.00 62.19 205 ALA A CA 1
ATOM 1728 C C . ALA A 1 205 ? 21.774 -14.021 -14.189 1.00 62.19 205 ALA A C 1
ATOM 1730 O O . ALA A 1 205 ? 21.309 -15.107 -14.541 1.00 62.19 205 ALA A O 1
ATOM 1731 N N . MET A 1 206 ? 20.990 -12.960 -13.952 1.00 61.00 206 MET A N 1
ATOM 1732 C CA . MET A 1 206 ? 19.527 -13.000 -14.080 1.00 61.00 206 MET A CA 1
ATOM 1733 C C . MET A 1 206 ? 19.088 -13.375 -15.502 1.00 61.00 206 MET A C 1
ATOM 1735 O O . MET A 1 206 ? 18.250 -14.263 -15.672 1.00 61.00 206 MET A O 1
ATOM 1739 N N . TYR A 1 207 ? 19.692 -12.773 -16.534 1.00 60.19 207 TYR A N 1
ATOM 1740 C CA . TYR A 1 207 ? 19.434 -13.145 -17.930 1.00 60.19 207 TYR A CA 1
ATOM 1741 C C . TYR A 1 207 ? 19.757 -14.620 -18.208 1.00 60.19 207 TYR A C 1
ATOM 1743 O O . TYR A 1 207 ? 18.977 -15.309 -18.866 1.00 60.19 207 TYR A O 1
ATOM 1751 N N . HIS A 1 208 ? 20.876 -15.137 -17.693 1.00 61.94 208 HIS A N 1
ATOM 1752 C CA . HIS A 1 208 ? 21.252 -16.542 -17.853 1.00 61.94 208 HIS A CA 1
ATOM 1753 C C . HIS A 1 208 ? 20.305 -17.510 -17.132 1.00 61.94 208 HIS A C 1
ATOM 1755 O O . HIS A 1 208 ? 20.027 -18.585 -17.667 1.00 61.94 208 HIS A O 1
ATOM 1761 N N . ILE A 1 209 ? 19.793 -17.149 -15.953 1.00 62.09 209 ILE A N 1
ATOM 1762 C CA . ILE A 1 209 ? 18.815 -17.957 -15.210 1.00 62.09 209 ILE A CA 1
ATOM 1763 C C . ILE A 1 209 ? 17.482 -18.005 -15.952 1.00 62.09 209 ILE A C 1
ATOM 1765 O O . ILE A 1 209 ? 16.923 -19.089 -16.132 1.00 62.09 209 ILE A O 1
ATOM 1769 N N . LEU A 1 210 ? 17.000 -16.859 -16.435 1.00 58.03 210 LEU A N 1
ATOM 1770 C CA . LEU A 1 210 ? 15.765 -16.782 -17.215 1.00 58.03 210 LEU A CA 1
ATOM 1771 C C . LEU A 1 210 ? 15.860 -17.601 -18.504 1.00 58.03 210 LEU A C 1
ATOM 1773 O O . LEU A 1 210 ? 14.971 -18.399 -18.791 1.00 58.03 210 LEU A O 1
ATOM 1777 N N . ASN A 1 211 ? 16.972 -17.482 -19.234 1.00 58.16 211 ASN A N 1
ATOM 1778 C CA . ASN A 1 211 ? 17.174 -18.206 -20.490 1.00 58.16 211 ASN A CA 1
ATOM 1779 C C . ASN A 1 211 ? 17.295 -19.732 -20.294 1.00 58.16 211 ASN A C 1
ATOM 1781 O O . ASN A 1 211 ? 17.071 -20.488 -21.228 1.00 58.16 211 ASN A O 1
ATOM 1785 N N . LYS A 1 212 ? 17.630 -20.206 -19.085 1.00 56.38 212 LYS A N 1
ATOM 1786 C CA . LYS A 1 212 ? 17.649 -21.641 -18.745 1.00 56.38 212 LYS A CA 1
ATOM 1787 C C . LYS A 1 212 ? 16.302 -22.189 -18.263 1.00 56.38 212 LYS A C 1
ATOM 1789 O O . LYS A 1 212 ? 16.133 -23.401 -18.276 1.00 56.38 212 LYS A O 1
ATOM 1794 N N . LYS A 1 213 ? 15.388 -21.336 -17.786 1.00 51.16 213 LYS A N 1
ATOM 1795 C CA . LYS A 1 213 ? 14.070 -21.740 -17.256 1.00 51.16 213 LYS A CA 1
ATOM 1796 C C . LYS A 1 213 ? 12.912 -21.535 -18.243 1.00 51.16 213 LYS A C 1
ATOM 1798 O O . LYS A 1 213 ? 11.839 -22.076 -18.007 1.00 51.16 213 LYS A O 1
ATOM 1803 N N . LEU A 1 214 ? 13.114 -20.752 -19.306 1.00 46.25 214 LEU A N 1
ATOM 1804 C CA . LEU A 1 214 ? 12.118 -20.454 -20.349 1.00 46.25 214 LEU A CA 1
ATOM 1805 C C . LEU A 1 214 ? 12.289 -21.297 -21.634 1.00 46.25 214 LEU A C 1
ATOM 1807 O O . LEU A 1 214 ? 11.587 -21.041 -22.613 1.00 46.25 214 LEU A O 1
ATOM 1811 N N . ILE A 1 215 ? 13.203 -22.279 -21.630 1.00 41.22 215 ILE A N 1
ATOM 1812 C CA . ILE A 1 215 ? 13.382 -23.305 -22.678 1.00 41.22 215 ILE A CA 1
ATOM 1813 C C . ILE A 1 215 ? 12.855 -24.641 -22.158 1.00 41.22 215 ILE A C 1
ATOM 1815 O O . ILE A 1 215 ? 13.197 -24.978 -21.001 1.00 41.22 215 ILE A O 1
#

Solvent-accessible surface area (backbone atoms only — not comparable to full-atom values): 12597 Å² total; per-residue (Å²): 107,71,67,58,47,53,50,25,47,76,66,66,35,67,65,55,33,45,53,54,44,71,69,48,52,72,69,57,38,50,55,49,51,49,50,62,66,72,47,56,63,81,77,76,46,89,74,78,89,71,87,54,96,86,53,82,48,69,67,55,48,49,50,49,49,48,51,51,62,38,72,54,68,67,60,52,55,47,49,30,61,77,60,61,42,50,78,90,42,99,67,37,62,64,53,58,32,34,25,81,90,33,26,70,61,46,50,58,38,44,72,33,83,70,21,44,57,59,51,71,46,45,49,61,53,38,76,81,37,56,91,68,43,22,49,69,50,53,49,50,37,35,79,67,72,59,43,82,87,48,66,66,61,52,32,50,38,43,56,67,60,42,64,77,74,53,61,72,68,61,55,52,53,51,39,70,74,40,59,61,47,54,68,61,31,63,66,44,33,78,82,71,58,88,79,72,78,86,47,59,67,59,54,50,48,52,52,53,53,49,63,63,70,78,104

Secondary structure (DSSP, 8-state):
-HHHHHHHHHTT-HHHHHHHHHT--HHHHHHHHHHHHHS-HHHHS-------TTS--HHHHHHHHHHHH-SSHHHHHHHHHHTT-STT-TT-THHHHTSTTTHHHHHHHHHSGGGHHHHHHHHHHHHTTTTTS-HHHHHHHHHTTSS---HHHHHHHIIIIITTT--HHHHHHHHHH-THHIIIIITTGGGT-SS-TT-HHHHHHHHHHHHHH--

Radius of gyration: 19.41 Å; Cα contacts (8 Å, |Δi|>4): 184; chains: 1; bounding box: 50×39×49 Å

Nearest PDB structures (foldseek):
  4evh-assembly1_A  TM=2.386E-01  e=2.756E+00  Giardia duodenalis
  6tyl-assembly2_F  TM=2.377E-01  e=9.567E+00  Rattus norvegicus

Sequence (215 aa):
MKELLLSAIKAHDFNEIRTICFGLSEEERLKLKVFFLDTPITQMYDLPKSWAKNVPNDHIVMAYAFMCLSDQREEILHFERKNNICPWYVKGVFYDFLSTAFYPELLALIQAPQGAYLKEELPQMYVENAKYISFEMLWVLYKMDLIPFNEKLFVENFYHKNVSYREEPFFIDLLLQYPEIATQILAAAPKYIYTYLYDTEYILAMYHILNKKLI

Mean predicted aligned error: 8.41 Å

pLDDT: mean 79.56, std 14.58, range [39.56, 96.88]